Protein AF-A0A940RAW1-F1 (afdb_monomer_lite)

Sequence (279 aa):
MPADARIAGRIFRIDREDGLEIELIRDQKHHTITFEKAPEHSEFLIEGDVIAVVSAQEVVLLAPKLQSLPHRQFNKDILSKWSHYLEALRGFFKSNGFLEVRTPSLVVCPGTEPSLDVFSTELKVGSRKEKLFLPTSPELHLKKTLALGAEKIFEIAPCYRNGEITERHQPEFLMLEWYRAYDNLKSIQHDVISLVENMAQALQVPAPKKVHRYSVAELFKIHCGFNLTPQTTAAELKTLGEKLGVDISHAESIDDYFFLIFMEKIESKLPHDELVFVD

Secondary structure (DSSP, 8-state):
--SS--EEEEEEEEE-TTSEEEEEEETTEEEEEEESSPPTTGGG--TT-EEEE-SSS-EEEEE----PSS-----HHHHHHHHHHHHHHHHHHHHTTPEE----SSBS---S-TT----EEEEEETTEEEEEE--S-SHHHHHHHHHTT--EEEEEEEEE--S--SSS--SEEEEEEEEETT--HHHHHHHHHHHHHHHHHHHT-PPPS-EEEE-HHHHHHHHH-----TT--HHHHHHHHHHHT---TT--SHHHHHHHHHHHHTGGGS-SSSEEEE-

Structure (mmCIF, N/CA/C/O backbone):
data_AF-A0A940RAW1-F1
#
_entry.id   AF-A0A940RAW1-F1
#
loop_
_atom_site.group_PDB
_atom_site.id
_atom_site.type_symbol
_atom_site.label_atom_id
_atom_site.label_alt_id
_atom_site.label_comp_id
_atom_site.label_asym_id
_atom_site.label_entity_id
_atom_site.label_seq_id
_atom_site.pdbx_PDB_ins_code
_atom_site.Cartn_x
_atom_site.Cartn_y
_atom_site.Cartn_z
_atom_site.occupancy
_atom_site.B_iso_or_equiv
_atom_site.auth_seq_id
_atom_site.auth_comp_id
_atom_site.auth_asym_id
_atom_site.auth_atom_id
_atom_site.pdbx_PDB_model_num
ATOM 1 N N . MET A 1 1 ? -36.408 19.556 23.549 1.00 44.06 1 MET A N 1
ATOM 2 C CA . MET A 1 1 ? -36.702 18.293 24.270 1.00 44.06 1 MET A CA 1
ATOM 3 C C . MET A 1 1 ? -35.973 18.363 25.594 1.00 44.06 1 MET A C 1
ATOM 5 O O . MET A 1 1 ? -34.807 18.737 25.551 1.00 44.06 1 MET A O 1
ATOM 9 N N . PRO A 1 2 ? -36.645 18.070 26.720 1.00 43.84 2 PRO A N 1
ATOM 10 C CA . PRO A 1 2 ? -36.767 16.658 27.107 1.00 43.84 2 PRO A CA 1
ATOM 11 C C . PRO A 1 2 ? -38.093 16.211 27.771 1.00 43.84 2 PRO A C 1
ATOM 13 O O . PRO A 1 2 ? -38.779 16.984 28.426 1.00 43.84 2 PRO A O 1
ATOM 16 N N . ALA A 1 3 ? -38.369 14.906 27.635 1.00 40.84 3 ALA A N 1
ATOM 17 C CA . ALA A 1 3 ? -38.909 14.022 28.682 1.00 40.84 3 ALA A CA 1
ATOM 18 C C . ALA A 1 3 ? -38.245 12.618 28.630 1.00 40.84 3 ALA A C 1
ATOM 20 O O . ALA A 1 3 ? -38.271 11.892 29.614 1.00 40.84 3 ALA A O 1
ATOM 21 N N . ASP A 1 4 ? -37.566 12.251 27.538 1.00 54.22 4 ASP A N 1
ATOM 22 C CA . ASP A 1 4 ? -36.846 10.971 27.400 1.00 54.22 4 ASP A CA 1
ATOM 23 C C . ASP A 1 4 ? -35.662 11.048 26.412 1.00 54.22 4 ASP A C 1
ATOM 25 O O . ASP A 1 4 ? -35.366 10.084 25.708 1.00 54.22 4 ASP A O 1
ATOM 29 N N . ALA A 1 5 ? -35.008 12.209 26.301 1.00 54.28 5 ALA A N 1
ATOM 30 C CA . ALA A 1 5 ? -34.035 12.481 25.242 1.00 54.28 5 ALA A CA 1
ATOM 31 C C . ALA A 1 5 ? -32.973 11.366 25.102 1.00 54.28 5 ALA A C 1
ATOM 33 O O . ALA A 1 5 ? -32.203 11.124 26.020 1.00 54.28 5 ALA A O 1
ATOM 34 N N . ARG A 1 6 ? -32.936 10.713 23.930 1.00 69.62 6 ARG A N 1
ATOM 35 C CA . ARG A 1 6 ? -31.933 9.714 23.515 1.00 69.62 6 ARG A CA 1
ATOM 36 C C . ARG A 1 6 ? -31.270 10.162 22.220 1.00 69.62 6 ARG A C 1
ATOM 38 O O . ARG A 1 6 ? -31.596 9.679 21.132 1.00 69.62 6 ARG A O 1
ATOM 45 N N . ILE A 1 7 ? -30.353 11.115 22.313 1.00 83.00 7 ILE A N 1
ATOM 46 C CA . ILE A 1 7 ? -29.623 11.609 21.144 1.00 83.00 7 ILE A CA 1
ATOM 47 C C . ILE A 1 7 ? -28.139 11.726 21.458 1.00 83.00 7 ILE A C 1
ATOM 49 O O . ILE A 1 7 ? -27.747 12.274 22.480 1.00 83.00 7 ILE A O 1
ATOM 53 N N . ALA A 1 8 ? -27.319 11.194 20.555 1.00 88.12 8 ALA A N 1
ATOM 54 C CA . ALA A 1 8 ? -25.885 11.406 20.554 1.00 88.12 8 ALA A CA 1
ATOM 55 C C . ALA A 1 8 ? -25.501 12.228 19.329 1.00 88.12 8 ALA A C 1
ATOM 57 O O . ALA A 1 8 ? -26.054 12.028 18.245 1.00 88.12 8 ALA A O 1
ATOM 58 N N . GLY A 1 9 ? -24.569 13.150 19.504 1.00 88.31 9 GLY A N 1
ATOM 59 C CA . GLY A 1 9 ? -24.128 14.045 18.446 1.00 88.31 9 GLY A CA 1
ATOM 60 C C . GLY A 1 9 ? -22.892 14.815 18.867 1.00 88.31 9 GLY A C 1
ATOM 61 O O . GLY A 1 9 ? -22.451 14.737 20.014 1.00 88.31 9 GLY A O 1
ATOM 62 N N . ARG A 1 10 ? -22.320 15.547 17.917 1.00 88.44 10 ARG A N 1
ATOM 63 C CA . ARG A 1 10 ? -21.210 16.454 18.202 1.00 88.44 10 ARG A CA 1
ATOM 64 C C . ARG A 1 10 ? -21.770 17.808 18.6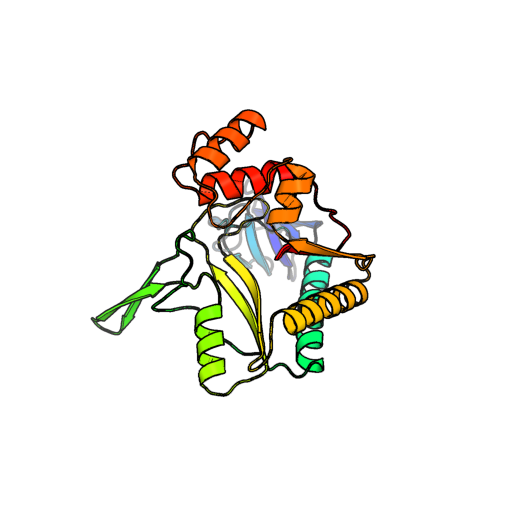14 1.00 88.44 10 ARG A C 1
ATOM 66 O O . ARG A 1 10 ? -22.611 18.331 17.891 1.00 88.44 10 ARG A O 1
ATOM 73 N N . ILE A 1 11 ? -21.295 18.379 19.716 1.00 90.00 11 ILE A N 1
ATOM 74 C CA . ILE A 1 11 ? -21.632 19.748 20.115 1.00 90.00 11 ILE A CA 1
ATOM 75 C C . ILE A 1 11 ? -21.139 20.690 19.019 1.00 90.00 11 ILE A C 1
ATOM 77 O O . ILE A 1 11 ? -19.942 20.773 18.758 1.00 90.00 11 ILE A O 1
ATOM 81 N N . PHE A 1 12 ? -22.063 21.364 18.350 1.00 85.56 12 PHE A N 1
ATOM 82 C CA . PHE A 1 12 ? -21.768 22.434 17.409 1.00 85.56 12 PHE A CA 1
ATOM 83 C C . PHE A 1 12 ? -21.636 23.765 18.134 1.00 85.56 12 PHE A C 1
ATOM 85 O O . PHE A 1 12 ? -20.677 24.488 17.893 1.00 85.56 12 PHE A O 1
ATOM 92 N N . ARG A 1 13 ? -22.568 24.032 19.050 1.00 89.25 13 ARG A N 1
ATOM 93 C CA . ARG A 1 13 ? -22.623 25.248 19.854 1.00 89.25 13 ARG A CA 1
ATOM 94 C C . ARG A 1 13 ? -23.079 24.912 21.266 1.00 89.25 13 ARG A C 1
ATOM 96 O O . ARG A 1 13 ? -23.911 24.020 21.449 1.00 89.25 13 ARG A O 1
ATOM 103 N N . ILE A 1 14 ? -22.537 25.620 22.249 1.00 90.62 14 ILE A N 1
ATOM 104 C CA . ILE A 1 14 ? -22.960 25.529 23.648 1.00 90.62 14 ILE A CA 1
ATOM 105 C C . ILE A 1 14 ? -23.147 26.933 24.220 1.00 90.62 14 ILE A C 1
ATOM 107 O O . ILE A 1 14 ? -22.229 27.746 24.179 1.00 90.62 14 ILE A O 1
ATOM 111 N N . ASP A 1 15 ? -24.334 27.205 24.749 1.00 89.88 15 ASP A N 1
ATOM 112 C CA . ASP A 1 15 ? -24.702 28.483 25.356 1.00 89.88 15 ASP A CA 1
ATOM 113 C C . ASP A 1 15 ? -25.066 28.266 26.829 1.00 89.88 15 ASP A C 1
ATOM 115 O O . ASP A 1 15 ? -25.689 27.263 27.192 1.00 89.88 15 ASP A O 1
ATOM 119 N N . ARG A 1 16 ? -24.604 29.181 27.683 1.00 88.75 16 ARG A N 1
ATOM 120 C CA . ARG A 1 16 ? -24.744 29.122 29.141 1.00 88.75 16 ARG A CA 1
ATOM 121 C C . ARG A 1 16 ? -25.343 30.397 29.752 1.00 88.75 16 ARG A C 1
ATOM 123 O O . ARG A 1 16 ? -25.311 30.527 30.973 1.00 88.75 16 ARG A O 1
ATOM 130 N N . GLU A 1 17 ? -25.833 31.342 28.944 1.00 79.62 17 GLU A N 1
ATOM 131 C CA . GLU A 1 17 ? -26.325 32.635 29.451 1.00 79.62 17 GLU A CA 1
ATOM 132 C C . GLU A 1 17 ? -27.636 32.503 30.256 1.00 79.62 17 GLU A C 1
ATOM 134 O O . GLU A 1 17 ? -27.704 33.016 31.371 1.00 79.62 17 GLU A O 1
ATOM 139 N N . ASP A 1 18 ? -28.621 31.737 29.766 1.00 76.81 18 ASP A N 1
ATOM 140 C CA . ASP A 1 18 ? -29.956 31.572 30.383 1.00 76.81 18 ASP A CA 1
ATOM 141 C C . ASP A 1 18 ? -30.323 30.088 30.617 1.00 76.81 18 ASP A C 1
ATOM 143 O O . ASP A 1 18 ? -31.356 29.582 30.174 1.00 76.81 18 ASP A O 1
ATOM 147 N N . GLY A 1 19 ? -29.446 29.355 31.309 1.00 81.62 19 GLY A N 1
ATOM 148 C CA . GLY A 1 19 ? -29.535 27.897 31.471 1.00 81.62 19 GLY A CA 1
ATOM 149 C C . GLY A 1 19 ? -28.439 27.198 30.675 1.00 81.62 19 GLY A C 1
ATOM 150 O O . GLY A 1 19 ? -27.380 27.777 30.472 1.00 81.62 19 GLY A O 1
ATOM 151 N N . LEU A 1 20 ? -28.646 25.950 30.249 1.00 88.00 20 LEU A N 1
ATOM 152 C CA . LEU A 1 20 ? -27.726 25.298 29.312 1.00 88.00 20 LEU A CA 1
ATOM 153 C C . LEU A 1 20 ? -28.469 24.995 28.016 1.00 88.00 20 LEU A C 1
ATOM 155 O O . LEU A 1 20 ? -29.430 24.229 28.018 1.00 88.00 20 LEU A O 1
ATOM 159 N N . GLU A 1 21 ? -27.995 25.543 26.905 1.00 92.25 21 GLU A N 1
ATOM 160 C CA . GLU A 1 21 ? -28.420 25.147 25.568 1.00 92.25 21 GLU A CA 1
ATOM 161 C C . GLU A 1 21 ? -27.254 24.476 24.844 1.00 92.25 21 GLU A C 1
ATOM 163 O O . GLU A 1 21 ? -26.144 25.001 24.772 1.00 92.25 21 GLU A O 1
ATOM 168 N N . ILE A 1 22 ? -27.507 23.293 24.297 1.00 91.69 22 ILE A N 1
ATOM 169 C CA . ILE A 1 22 ? -26.558 22.563 23.468 1.00 91.69 22 ILE A CA 1
ATOM 170 C C . ILE A 1 22 ? -27.184 22.349 22.100 1.00 91.69 22 ILE A C 1
ATOM 172 O O . ILE A 1 22 ? -28.240 21.730 21.967 1.00 91.69 22 ILE A O 1
ATOM 176 N N . GLU A 1 23 ? -26.481 22.785 21.066 1.00 92.06 23 GLU A N 1
ATOM 177 C CA . GLU A 1 23 ? -26.794 22.453 19.687 1.00 92.06 23 GLU A CA 1
ATOM 178 C C . GLU A 1 23 ? -25.918 21.284 19.237 1.00 92.06 23 GLU A C 1
ATOM 180 O O . GLU A 1 23 ? -24.693 21.391 19.188 1.00 92.06 23 GLU A O 1
ATOM 185 N N . LEU A 1 24 ? -26.536 20.149 18.915 1.00 90.75 24 LEU A N 1
ATOM 186 C CA . LEU A 1 24 ? -25.847 18.966 18.407 1.00 90.75 24 LEU A CA 1
ATOM 187 C C . LEU A 1 24 ? -25.964 18.872 16.889 1.00 90.75 24 LEU A C 1
ATOM 189 O O . LEU A 1 24 ? -27.052 19.031 16.342 1.00 90.75 24 LEU A O 1
ATOM 193 N N . ILE A 1 25 ? -24.882 18.477 16.221 1.00 85.12 25 ILE A N 1
ATOM 194 C CA . ILE A 1 25 ? -24.936 17.968 14.849 1.00 85.12 25 ILE A CA 1
ATOM 195 C C . ILE A 1 25 ? -24.971 16.440 14.874 1.00 85.12 25 ILE A C 1
ATOM 197 O O . ILE A 1 25 ? -24.072 15.783 15.416 1.00 85.12 25 ILE A O 1
ATOM 201 N N . ARG A 1 26 ? -25.990 15.874 14.223 1.00 82.88 26 ARG A N 1
ATOM 202 C CA . ARG A 1 26 ? -26.128 14.443 13.924 1.00 82.88 26 ARG A CA 1
ATOM 203 C C . ARG A 1 26 ? -26.747 14.291 12.538 1.00 82.88 26 ARG A C 1
ATOM 205 O O . ARG A 1 26 ? -27.714 14.972 12.227 1.00 82.88 26 ARG A O 1
ATOM 212 N N . ASP A 1 27 ? -26.191 13.416 11.698 1.00 79.88 27 ASP A N 1
ATOM 213 C CA . ASP A 1 27 ? -26.713 13.158 10.344 1.00 79.88 27 ASP A CA 1
ATOM 214 C C . ASP A 1 27 ? -26.920 14.446 9.512 1.00 79.88 27 ASP A C 1
ATOM 216 O O . ASP A 1 27 ? -27.918 14.593 8.810 1.00 79.88 27 ASP A O 1
ATOM 220 N N . GLN A 1 28 ? -25.982 15.401 9.627 1.00 76.69 28 GLN A N 1
ATOM 221 C CA . GLN A 1 28 ? -26.024 16.739 9.001 1.00 76.69 28 GLN A CA 1
ATOM 222 C C . GLN A 1 28 ? -27.202 17.633 9.435 1.00 76.69 28 GLN A C 1
ATOM 224 O O . GLN A 1 28 ? -27.463 18.661 8.815 1.00 76.69 28 GLN A O 1
ATOM 229 N N . LYS A 1 29 ? -27.913 17.269 10.505 1.00 81.75 29 LYS A N 1
ATOM 230 C CA . LYS A 1 29 ? -29.004 18.054 11.082 1.00 81.75 29 LYS A CA 1
ATOM 231 C C . LYS A 1 29 ? -28.596 18.631 12.426 1.00 81.75 29 LYS A C 1
ATOM 233 O O . LYS A 1 29 ? -27.885 17.988 13.198 1.00 81.75 29 LYS A O 1
ATOM 238 N N . HIS A 1 30 ? -29.080 19.840 12.680 1.00 87.56 30 HIS A N 1
ATOM 239 C CA . HIS A 1 30 ? -28.905 20.541 13.941 1.00 87.56 30 HIS A CA 1
ATOM 240 C C . HIS A 1 30 ? -30.051 20.187 14.889 1.00 87.56 30 HIS A C 1
ATOM 242 O O . HIS A 1 30 ? -31.220 20.159 14.497 1.00 87.56 30 HIS A O 1
ATOM 248 N N . HIS A 1 31 ? -29.702 19.887 16.133 1.00 89.88 31 HIS A N 1
ATOM 249 C CA . HIS A 1 31 ? -30.626 19.512 17.190 1.00 89.88 31 HIS A CA 1
ATOM 250 C C . HIS A 1 31 ? -30.347 20.372 18.419 1.00 89.88 31 HIS A C 1
ATOM 252 O O . HIS A 1 31 ? -29.370 20.137 19.126 1.00 89.88 31 HIS A O 1
ATOM 258 N N . THR A 1 32 ? -31.213 21.347 18.679 1.00 90.94 32 THR A N 1
ATOM 259 C CA . THR A 1 32 ? -31.114 22.208 19.861 1.00 90.94 32 THR A CA 1
ATOM 260 C C . THR A 1 32 ? -31.764 21.543 21.068 1.00 90.94 32 THR A C 1
ATOM 262 O O . THR A 1 32 ? -32.908 21.072 21.012 1.00 90.94 32 THR A O 1
ATOM 265 N N . ILE A 1 33 ? -31.023 21.493 22.168 1.00 88.75 33 ILE A N 1
ATOM 266 C CA . ILE A 1 33 ? -31.431 20.891 23.430 1.00 88.75 33 ILE A CA 1
ATOM 267 C C . ILE A 1 33 ? -31.236 21.935 24.515 1.00 88.75 33 ILE A C 1
ATOM 269 O O . ILE A 1 33 ? -30.112 22.324 24.812 1.00 88.75 33 ILE A O 1
ATOM 273 N N . THR A 1 34 ? -32.342 22.362 25.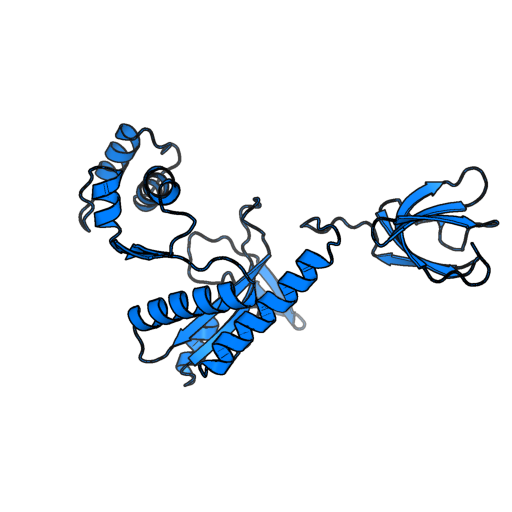109 1.00 89.12 34 THR A N 1
ATOM 274 C CA . THR A 1 34 ? -32.352 23.327 26.205 1.00 89.12 34 THR A CA 1
ATOM 275 C C . THR A 1 34 ? -32.623 22.587 27.506 1.00 89.12 34 THR A C 1
ATOM 277 O O . THR A 1 34 ? -33.581 21.816 27.604 1.00 89.12 34 THR A O 1
ATOM 280 N N . PHE A 1 35 ? -31.775 22.824 28.496 1.00 86.44 35 PHE A N 1
ATOM 281 C CA . PHE A 1 35 ? -31.876 22.281 29.838 1.00 86.44 35 PHE A CA 1
ATOM 282 C C . PHE A 1 35 ? -32.314 23.395 30.791 1.00 86.44 35 PHE A C 1
ATOM 284 O O . PHE A 1 35 ? -31.621 24.402 30.929 1.00 86.44 35 PHE A O 1
ATOM 291 N N . GLU A 1 36 ? -33.442 23.195 31.483 1.00 82.00 36 GLU A N 1
ATOM 292 C CA . GLU A 1 36 ? -33.943 24.136 32.504 1.00 82.00 36 GLU A CA 1
ATOM 293 C C . GLU A 1 36 ? -32.943 24.323 33.654 1.00 82.00 36 GLU A C 1
ATOM 295 O O . GLU A 1 36 ? -32.814 25.404 34.222 1.00 82.00 36 GLU A O 1
ATOM 300 N N . LYS A 1 37 ? -32.207 23.256 33.983 1.00 84.06 37 LYS A N 1
ATOM 301 C CA . LYS A 1 37 ? -31.060 23.271 34.888 1.00 84.06 37 LYS A CA 1
ATOM 302 C C . LYS A 1 37 ? -29.919 22.512 34.228 1.00 84.06 37 LYS A C 1
ATOM 304 O O . LYS A 1 37 ? -30.134 21.407 33.736 1.00 84.06 37 LYS A O 1
ATOM 309 N N . ALA A 1 38 ? -28.719 23.086 34.257 1.00 85.69 38 ALA A N 1
ATOM 310 C CA . ALA A 1 38 ? -27.528 22.441 33.721 1.00 85.69 38 ALA A CA 1
ATOM 311 C C . ALA A 1 38 ? -27.334 21.035 34.345 1.00 85.69 38 ALA A C 1
ATOM 313 O O . ALA A 1 38 ? -27.318 20.924 35.577 1.00 85.69 38 ALA A O 1
ATOM 314 N N . PRO A 1 39 ? -27.210 19.975 33.523 1.00 85.81 39 PRO A N 1
ATOM 315 C CA . PRO A 1 39 ? -26.834 18.631 33.954 1.00 85.81 39 PRO A CA 1
ATOM 316 C C . PRO A 1 39 ? -25.517 18.633 34.728 1.00 85.81 39 PRO A C 1
ATOM 318 O O . PRO A 1 39 ? -24.643 19.470 34.481 1.00 85.81 39 PRO A O 1
ATOM 321 N N . GLU A 1 40 ? -25.355 17.680 35.640 1.00 84.44 40 GLU A N 1
ATOM 322 C CA . GLU A 1 40 ? -24.112 17.529 36.398 1.00 84.44 40 GLU A CA 1
ATOM 323 C C . GLU A 1 40 ? -22.924 17.290 35.447 1.00 84.44 40 GLU A C 1
ATOM 325 O O . GLU A 1 40 ? -23.059 16.590 34.442 1.00 84.44 40 GLU A O 1
ATOM 330 N N . HIS A 1 41 ? -21.774 17.906 35.734 1.00 82.62 41 HIS A N 1
ATOM 331 C CA . HIS A 1 41 ? -20.536 17.817 34.944 1.00 82.62 41 HIS A CA 1
ATOM 332 C C . HIS A 1 41 ? -20.584 18.435 33.533 1.00 82.62 41 HIS A C 1
ATOM 334 O O . HIS A 1 41 ? -19.599 18.371 32.789 1.00 82.62 41 HIS A O 1
ATOM 340 N N . SER A 1 42 ? -21.689 19.085 33.154 1.00 84.94 42 SER A N 1
ATOM 341 C CA . SER A 1 42 ? -21.815 19.779 31.863 1.00 84.94 42 SER A CA 1
ATOM 342 C C . SER A 1 42 ? -20.923 21.027 31.736 1.00 84.94 42 SER A C 1
ATOM 344 O O . SER A 1 42 ? -20.711 21.540 30.631 1.00 84.94 42 SER A O 1
ATOM 346 N N . GLU A 1 43 ? -20.340 21.503 32.838 1.00 86.25 43 GLU A N 1
ATOM 347 C CA . GLU A 1 43 ? -19.355 22.587 32.876 1.00 86.25 43 GLU A CA 1
ATOM 348 C C . GLU A 1 43 ? -18.060 22.259 32.117 1.00 86.25 43 GLU A C 1
ATOM 350 O O . GLU A 1 43 ? -17.389 23.174 31.644 1.00 86.25 43 GLU A O 1
ATOM 355 N N . PHE A 1 44 ? -17.735 20.974 31.945 1.00 85.81 44 PHE A N 1
ATOM 356 C CA . PHE A 1 44 ? -16.525 20.531 31.246 1.00 85.81 44 PHE A CA 1
ATOM 357 C C . PHE A 1 44 ? -16.722 20.321 29.741 1.00 85.81 44 PHE A C 1
ATOM 359 O O . PHE A 1 44 ? -15.745 20.112 29.025 1.00 85.81 44 PHE A O 1
ATOM 366 N N . LEU A 1 45 ? -17.968 20.369 29.259 1.00 89.38 45 LEU A N 1
ATOM 367 C CA . LEU A 1 45 ? -18.285 20.140 27.853 1.00 89.38 45 LEU A CA 1
ATOM 368 C C . LEU A 1 45 ? -17.916 21.351 26.997 1.00 89.38 45 LEU A C 1
ATOM 370 O O . LEU A 1 45 ? -18.253 22.495 27.330 1.00 89.38 45 LEU A O 1
ATOM 374 N N . ILE A 1 46 ? -17.288 21.090 25.855 1.00 84.56 46 ILE A N 1
ATOM 375 C CA . ILE A 1 46 ? -16.871 22.110 24.892 1.00 84.56 46 ILE A CA 1
ATOM 376 C C . ILE A 1 46 ? -17.423 21.837 23.493 1.00 84.56 46 ILE A C 1
ATOM 378 O O . ILE A 1 46 ? -17.745 20.708 23.117 1.00 84.56 46 ILE A O 1
ATOM 382 N N . GLU A 1 47 ? -17.496 22.890 22.679 1.00 85.62 47 GLU A N 1
ATOM 383 C CA . GLU A 1 47 ? -17.845 22.758 21.265 1.00 85.62 47 GLU A CA 1
ATOM 384 C C . GLU A 1 47 ? -16.895 21.791 20.564 1.00 85.62 47 GLU A C 1
ATOM 386 O O . GLU A 1 47 ? -15.676 21.981 20.548 1.00 85.62 47 GLU A O 1
ATOM 391 N N . GLY A 1 48 ? -17.461 20.772 19.932 1.00 79.06 48 GLY A N 1
ATOM 392 C CA . GLY A 1 48 ? -16.749 19.708 19.249 1.00 79.06 48 GLY A CA 1
ATOM 393 C C . GLY A 1 48 ? -16.679 18.394 20.023 1.00 79.06 48 GLY A C 1
ATOM 394 O O . GLY A 1 48 ? -16.312 17.397 19.400 1.00 79.06 48 GLY A O 1
ATOM 395 N N . ASP A 1 49 ? -17.051 18.350 21.304 1.00 88.38 49 ASP A N 1
ATOM 396 C CA . ASP A 1 49 ? -17.215 17.089 22.032 1.00 88.38 49 ASP A CA 1
ATOM 397 C C . ASP A 1 49 ? -18.329 16.250 21.400 1.00 88.38 49 ASP A C 1
ATOM 399 O O . ASP A 1 49 ? -19.328 16.777 20.908 1.00 88.38 49 ASP A O 1
ATOM 403 N N . VAL A 1 50 ? -18.172 14.930 21.402 1.00 88.38 50 VAL A N 1
ATOM 404 C CA . VAL A 1 50 ? -19.264 14.004 21.104 1.00 88.38 50 VAL A CA 1
ATOM 405 C C . VAL A 1 50 ? -19.893 13.609 22.425 1.00 88.38 50 VAL A C 1
ATOM 407 O O . VAL A 1 50 ? -19.225 13.041 23.288 1.00 88.38 50 VAL A O 1
ATOM 410 N N . ILE A 1 51 ? -21.182 13.889 22.572 1.00 91.56 51 ILE A N 1
ATOM 411 C CA . ILE A 1 51 ? -21.930 13.617 23.797 1.00 91.56 51 ILE A CA 1
ATOM 412 C C . ILE A 1 51 ? -23.182 12.802 23.495 1.00 91.56 51 ILE A C 1
ATOM 414 O O . ILE A 1 51 ? -23.698 12.830 22.376 1.00 91.56 51 ILE A O 1
ATOM 418 N N . ALA A 1 52 ? -23.679 12.092 24.501 1.00 91.25 52 ALA A N 1
ATOM 419 C CA . ALA A 1 52 ? -25.033 11.566 24.540 1.00 91.25 52 ALA A CA 1
ATOM 420 C C . ALA A 1 52 ? -25.834 12.356 25.570 1.00 91.25 52 ALA A C 1
ATOM 422 O O . ALA A 1 52 ? -25.460 12.407 26.738 1.00 91.25 52 ALA A O 1
ATOM 423 N N . VAL A 1 53 ? -26.957 12.928 25.149 1.00 89.06 53 VAL A N 1
ATOM 424 C CA . VAL A 1 53 ? -27.997 13.365 26.080 1.00 89.06 53 VAL A CA 1
ATOM 425 C C . VAL A 1 53 ? -28.844 12.135 26.369 1.00 89.06 53 VAL A C 1
ATOM 427 O O . VAL A 1 53 ? -29.477 11.600 25.455 1.00 89.06 53 VAL A O 1
ATOM 430 N N . VAL A 1 54 ? -28.749 11.646 27.607 1.00 83.88 54 VAL A N 1
ATOM 431 C CA . VAL A 1 54 ? -29.390 10.406 28.081 1.00 83.88 54 VAL A CA 1
ATOM 432 C C . VAL A 1 54 ? -30.747 10.710 28.712 1.00 83.88 54 VAL A C 1
ATOM 434 O O . VAL A 1 54 ? -31.668 9.894 28.652 1.00 83.88 54 VAL A O 1
ATOM 437 N N . SER A 1 55 ? -30.877 11.893 29.314 1.00 81.88 55 SER A N 1
ATOM 438 C CA . SER A 1 55 ? -32.122 12.389 29.889 1.00 81.88 55 SER A CA 1
ATOM 439 C C . SER A 1 55 ? -32.117 13.919 29.976 1.00 81.88 55 SER A C 1
ATOM 441 O O . SER A 1 55 ? -31.168 14.587 29.572 1.00 81.88 55 SER A O 1
ATOM 443 N N . ALA A 1 56 ? -33.188 14.482 30.537 1.00 76.69 56 ALA A N 1
ATOM 444 C CA . ALA A 1 56 ? -33.293 15.905 30.847 1.00 76.69 56 ALA A CA 1
ATOM 445 C C . ALA A 1 56 ? -32.260 16.402 31.877 1.00 76.69 56 ALA A C 1
ATOM 447 O O . ALA A 1 56 ? -32.097 17.607 32.027 1.00 76.69 56 ALA A O 1
ATOM 448 N N . GLN A 1 57 ? -31.615 15.501 32.622 1.00 81.12 57 GLN A N 1
ATOM 449 C CA . GLN A 1 57 ? -30.691 15.841 33.708 1.00 81.12 57 GLN A CA 1
ATOM 450 C C . GLN A 1 57 ? -29.304 15.219 33.530 1.00 81.12 57 GLN A C 1
ATOM 452 O O . GLN A 1 57 ? -28.429 15.453 34.359 1.00 81.12 57 GLN A O 1
ATOM 457 N N . GLU A 1 58 ? -29.098 14.432 32.473 1.00 85.31 58 GLU A N 1
ATOM 458 C CA . GLU A 1 58 ? -27.891 13.632 32.299 1.00 85.31 58 GLU A CA 1
ATOM 459 C C . GLU A 1 58 ? -27.341 13.759 30.880 1.00 85.31 58 GLU A C 1
ATOM 461 O O . GLU A 1 58 ? -28.010 13.452 29.883 1.00 85.31 58 GLU A O 1
ATOM 466 N N . VAL A 1 59 ? -26.079 14.178 30.815 1.00 88.62 59 VAL A N 1
ATOM 467 C CA . VAL A 1 59 ? -25.285 14.248 29.594 1.00 88.62 59 VAL A CA 1
ATOM 468 C C . VAL A 1 59 ? -23.989 13.490 29.829 1.00 88.62 59 VAL A C 1
ATOM 470 O O . VAL A 1 59 ? -23.289 13.723 30.808 1.00 88.62 59 VAL A O 1
ATOM 473 N N . VAL A 1 60 ? -23.664 12.589 28.910 1.00 89.19 60 VAL A N 1
ATOM 474 C CA . VAL A 1 60 ? -22.462 11.759 28.963 1.00 89.19 60 VAL A CA 1
ATOM 475 C C . VAL A 1 60 ? -21.506 12.210 27.871 1.00 89.19 60 VAL A C 1
ATOM 477 O O . VAL A 1 60 ? -21.857 12.200 26.689 1.00 89.19 60 VAL A O 1
ATOM 480 N N . LEU A 1 61 ? -20.279 12.565 28.251 1.00 89.19 61 LEU A N 1
ATOM 481 C CA . LEU A 1 61 ? -19.185 12.751 27.303 1.00 89.19 61 LEU A CA 1
ATOM 482 C C . LEU A 1 61 ? -18.796 11.390 26.707 1.00 89.19 61 LEU A C 1
ATOM 484 O O . LEU A 1 61 ? -18.281 10.528 27.413 1.00 89.19 61 LEU A O 1
ATOM 488 N N . LEU A 1 62 ? -19.047 11.191 25.411 1.00 87.69 62 LEU A N 1
ATOM 489 C CA . LEU A 1 62 ? -18.697 9.954 24.702 1.00 87.69 62 LEU A CA 1
ATOM 490 C C . LEU A 1 62 ? -17.276 10.007 24.145 1.00 87.69 62 LEU A C 1
ATOM 492 O O . LEU A 1 62 ? -16.542 9.025 24.215 1.00 87.69 62 LEU A O 1
ATOM 496 N N . ALA A 1 63 ? -16.898 11.147 23.568 1.00 84.75 63 ALA A N 1
ATOM 497 C CA . ALA A 1 63 ? -15.545 11.393 23.098 1.00 84.75 63 ALA A CA 1
ATOM 498 C C . ALA A 1 63 ? -15.228 12.890 23.205 1.00 84.75 63 ALA A C 1
ATOM 500 O O . ALA A 1 63 ? -15.964 13.695 22.626 1.00 84.75 63 ALA A O 1
ATOM 501 N N . PRO A 1 64 ? -14.147 13.284 23.900 1.00 85.31 64 PRO A N 1
ATOM 502 C CA . PRO A 1 64 ? -13.716 14.675 23.915 1.00 85.31 64 PRO A CA 1
ATOM 503 C C . PRO A 1 64 ? -13.341 15.146 22.507 1.00 85.31 64 PRO A C 1
ATOM 505 O O . PRO A 1 64 ? -12.977 14.340 21.641 1.00 85.31 64 PRO A O 1
ATOM 508 N N . LYS A 1 65 ? -13.365 16.461 22.287 1.00 73.88 65 LYS A N 1
ATOM 509 C CA . LYS A 1 65 ? -12.785 17.139 21.125 1.00 73.88 65 LYS A CA 1
ATOM 510 C C . LYS A 1 65 ? -11.260 17.017 21.154 1.00 73.88 65 LYS A C 1
ATOM 512 O O . LYS A 1 65 ? -10.527 17.990 21.297 1.00 73.88 65 LYS A O 1
ATOM 517 N N . LEU A 1 66 ? -10.769 15.800 20.988 1.00 63.22 66 LEU A N 1
ATOM 518 C CA . LEU A 1 66 ? -9.397 15.533 20.610 1.00 63.22 66 LEU A CA 1
ATOM 519 C C . LEU A 1 66 ? -9.404 15.432 19.090 1.00 63.22 66 LEU A C 1
ATOM 521 O O . LEU A 1 66 ? -10.009 14.528 18.513 1.00 63.22 66 LEU A O 1
ATOM 525 N N . GLN A 1 67 ? -8.806 16.419 18.425 1.00 54.97 67 GLN A N 1
ATOM 526 C CA . GLN A 1 67 ? -8.611 16.355 16.983 1.00 54.97 67 GLN A CA 1
ATOM 527 C C . GLN A 1 67 ? -7.572 15.267 16.695 1.00 54.97 67 GLN A C 1
ATOM 529 O O . GLN A 1 67 ? -6.371 15.506 16.768 1.00 54.97 67 GLN A O 1
ATOM 534 N N . SER A 1 68 ? -8.034 14.054 16.400 1.00 51.88 68 SER A N 1
ATOM 535 C CA . SER A 1 68 ? -7.188 13.012 15.826 1.00 51.88 68 SER A CA 1
ATOM 536 C C . SER A 1 68 ? -7.062 13.251 14.325 1.00 51.88 68 SER A C 1
ATOM 538 O O . SER A 1 68 ? -8.073 13.379 13.627 1.00 51.88 68 SER A O 1
ATOM 540 N N . LEU A 1 69 ? -5.834 13.291 13.818 1.00 49.94 69 LEU A N 1
ATOM 541 C CA . LEU A 1 69 ? -5.596 13.209 12.383 1.00 49.94 69 LEU A CA 1
ATOM 542 C C . LEU A 1 69 ? -5.881 11.778 11.890 1.00 49.94 69 LEU A C 1
ATOM 544 O O . LEU A 1 69 ? -5.572 10.827 12.609 1.00 49.94 69 LEU A O 1
ATOM 548 N N . PRO A 1 70 ? -6.430 11.609 10.674 1.00 55.16 70 PRO A N 1
ATOM 549 C CA . PRO A 1 70 ? -6.964 12.646 9.790 1.00 55.16 70 PRO A CA 1
ATOM 550 C C . PRO A 1 70 ? -8.385 13.093 10.177 1.00 55.16 70 PRO A C 1
ATOM 552 O O . PRO A 1 70 ? -9.213 12.301 10.632 1.00 55.16 70 PRO A O 1
ATOM 555 N N . HIS A 1 71 ? -8.710 14.359 9.905 1.00 56.19 71 HIS A N 1
ATOM 556 C CA . HIS A 1 71 ? -10.062 14.887 10.083 1.00 56.19 71 HIS A CA 1
ATOM 557 C C . HIS A 1 71 ? -11.017 14.273 9.045 1.00 56.19 71 HIS A C 1
ATOM 559 O O . HIS A 1 71 ? -10.973 14.620 7.866 1.00 56.19 71 HIS A O 1
ATOM 565 N N . ARG A 1 72 ? -11.932 13.396 9.472 1.00 60.75 72 ARG A N 1
ATOM 566 C CA . ARG A 1 72 ? -12.963 12.806 8.600 1.00 60.75 72 ARG A CA 1
ATOM 567 C C . ARG A 1 72 ? -14.353 13.276 9.016 1.00 60.75 72 ARG A C 1
ATOM 569 O O . ARG A 1 72 ? -14.719 13.198 10.185 1.00 60.75 72 ARG A O 1
ATOM 576 N N . GLN A 1 73 ? -15.139 13.751 8.054 1.00 62.22 73 GLN A N 1
ATOM 577 C CA . GLN A 1 73 ? -16.571 13.976 8.248 1.00 62.22 73 GLN A CA 1
ATOM 578 C C . GLN A 1 73 ? -17.332 12.685 7.938 1.00 62.22 73 GLN A C 1
ATOM 580 O O . GLN A 1 73 ? -16.949 11.932 7.040 1.00 62.22 73 GLN A O 1
ATOM 585 N N . PHE A 1 74 ? -18.407 12.417 8.682 1.00 73.44 74 PHE A N 1
ATOM 586 C CA . PHE A 1 74 ? -19.249 11.263 8.397 1.00 73.44 74 PHE A CA 1
ATOM 587 C C . PHE A 1 74 ? -19.869 11.400 7.004 1.00 73.44 74 PHE A C 1
ATOM 589 O O . PHE A 1 74 ? -20.573 12.367 6.711 1.00 73.44 74 PHE A O 1
ATOM 596 N N . ASN A 1 75 ? -19.624 10.400 6.164 1.00 79.81 75 ASN A N 1
ATOM 597 C CA . ASN A 1 75 ? -20.245 10.259 4.861 1.00 79.81 75 ASN A CA 1
ATOM 598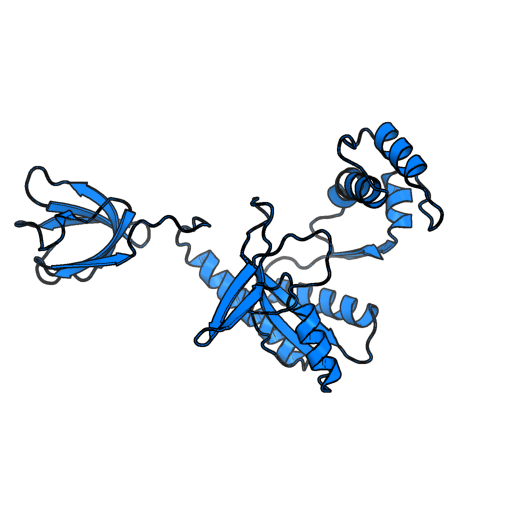 C C . ASN A 1 75 ? -20.640 8.791 4.681 1.00 79.81 75 ASN A C 1
ATOM 600 O O . ASN A 1 75 ? -19.791 7.923 4.463 1.00 79.81 75 ASN A O 1
ATOM 604 N N . LYS A 1 76 ? -21.941 8.515 4.811 1.00 84.44 76 LYS A N 1
ATOM 605 C CA . LYS A 1 76 ? -22.491 7.158 4.741 1.00 84.44 76 LYS A CA 1
ATOM 606 C C . LYS A 1 76 ? -22.179 6.475 3.410 1.00 84.44 76 LYS A C 1
ATOM 608 O O . LYS A 1 76 ? -21.878 5.282 3.408 1.00 84.44 76 LYS A O 1
ATOM 613 N N . ASP A 1 77 ? -22.223 7.212 2.306 1.00 87.88 77 ASP A N 1
ATOM 614 C CA . ASP A 1 77 ? -21.996 6.653 0.974 1.00 87.88 77 ASP A CA 1
ATOM 615 C C . ASP A 1 77 ? -20.537 6.233 0.800 1.00 87.88 77 ASP A C 1
ATOM 617 O O . ASP A 1 77 ? -20.269 5.138 0.310 1.00 87.88 77 ASP A O 1
ATOM 621 N N . ILE A 1 78 ? -19.591 7.054 1.270 1.00 86.38 78 ILE A N 1
ATOM 622 C CA . ILE A 1 78 ? -18.161 6.709 1.267 1.00 86.38 78 ILE A CA 1
ATOM 623 C C . ILE A 1 78 ? -17.905 5.475 2.137 1.00 86.38 78 ILE A C 1
ATOM 625 O O . ILE A 1 78 ? -17.222 4.555 1.695 1.00 86.38 78 ILE A O 1
ATOM 629 N N . LEU A 1 79 ? -18.477 5.417 3.344 1.00 86.31 79 LEU A N 1
ATOM 630 C CA . LEU A 1 79 ? -18.303 4.268 4.241 1.00 86.31 79 LEU A CA 1
ATOM 631 C C . LEU A 1 79 ? -18.911 2.983 3.666 1.00 86.31 79 LEU A C 1
ATOM 633 O O . LEU A 1 79 ? -18.304 1.919 3.767 1.00 86.31 79 LEU A O 1
ATOM 637 N N . SER A 1 80 ? -20.076 3.081 3.024 1.00 89.94 80 SER A N 1
ATOM 638 C CA . SER A 1 80 ? -20.733 1.933 2.384 1.00 89.94 80 SER A CA 1
ATOM 639 C C . SER A 1 80 ? -19.922 1.435 1.185 1.00 89.94 80 SER A C 1
ATOM 641 O O . SER A 1 80 ? -19.679 0.236 1.067 1.00 89.94 80 SER A O 1
ATOM 643 N N . LYS A 1 81 ? -19.426 2.352 0.339 1.00 91.44 81 LYS A N 1
ATOM 644 C CA . LYS A 1 81 ? -18.515 2.023 -0.771 1.00 91.44 81 LYS A CA 1
ATOM 645 C C . LYS A 1 81 ? -17.221 1.386 -0.274 1.00 91.44 81 LYS A C 1
ATOM 647 O O . LYS A 1 81 ? -16.748 0.440 -0.887 1.00 91.44 81 LYS A O 1
ATOM 652 N N . TRP A 1 82 ? -16.670 1.871 0.836 1.00 93.00 82 TRP A N 1
ATOM 653 C CA . TRP A 1 82 ? -15.467 1.310 1.446 1.00 93.00 82 TRP A CA 1
ATOM 654 C C . TRP A 1 82 ? -15.680 -0.106 1.996 1.00 93.00 82 TRP A C 1
ATOM 656 O O . TRP A 1 82 ? -14.850 -0.980 1.756 1.00 93.00 82 TRP A O 1
ATOM 666 N N . SER A 1 83 ? -16.800 -0.360 2.686 1.00 95.00 83 SER A N 1
ATOM 667 C CA . SER A 1 83 ? -17.153 -1.716 3.139 1.00 95.00 83 SER A CA 1
ATOM 668 C C . SER A 1 83 ? -17.246 -2.670 1.951 1.00 95.00 83 SER A C 1
ATOM 670 O O . SER A 1 83 ? -16.566 -3.694 1.922 1.00 95.00 83 SER A O 1
ATOM 672 N N . HIS A 1 84 ? -18.002 -2.272 0.922 1.00 96.56 84 HIS A N 1
ATOM 673 C CA . HIS A 1 84 ? -18.178 -3.057 -0.299 1.00 96.56 84 HIS A CA 1
ATOM 674 C C . HIS A 1 84 ? -16.856 -3.286 -1.047 1.00 96.56 84 HIS A C 1
ATOM 676 O O . HIS A 1 84 ? -16.593 -4.388 -1.517 1.00 96.56 84 HIS A O 1
ATOM 682 N N . TYR A 1 85 ? -15.979 -2.278 -1.095 1.00 96.88 85 TYR A N 1
ATOM 683 C CA . TYR A 1 85 ? -14.629 -2.386 -1.655 1.00 96.88 85 TYR A CA 1
ATOM 684 C C . TYR A 1 85 ? -13.809 -3.483 -0.959 1.00 96.88 85 TYR A C 1
ATOM 686 O O . TYR A 1 85 ? -13.237 -4.348 -1.619 1.00 96.88 85 TYR A O 1
ATOM 694 N N . LEU A 1 86 ? -13.781 -3.489 0.377 1.00 98.00 86 LEU A N 1
ATOM 695 C CA . LEU A 1 86 ? -13.046 -4.497 1.146 1.00 98.00 86 LEU A CA 1
ATOM 696 C C . LEU A 1 86 ? -13.654 -5.900 1.017 1.00 98.00 86 LEU A C 1
ATOM 698 O O . LEU A 1 86 ? -12.919 -6.889 0.992 1.00 98.00 86 LEU A O 1
ATOM 702 N N . GLU A 1 87 ? -14.980 -6.002 0.955 1.00 98.12 87 GLU A N 1
ATOM 703 C CA . GLU A 1 87 ? -15.684 -7.267 0.725 1.00 98.12 87 GLU A CA 1
ATOM 704 C C . GLU A 1 87 ? -15.361 -7.843 -0.659 1.00 98.12 87 GLU A C 1
ATOM 706 O O . GLU A 1 87 ? -15.002 -9.018 -0.758 1.00 98.12 87 GLU A O 1
ATOM 711 N N . ALA A 1 88 ? -15.402 -7.012 -1.705 1.00 98.31 88 ALA A N 1
ATOM 712 C CA . ALA A 1 88 ? -15.069 -7.403 -3.072 1.00 98.31 88 ALA A CA 1
ATOM 713 C C . ALA A 1 88 ? -13.602 -7.839 -3.209 1.00 98.31 88 ALA A C 1
ATOM 715 O O . ALA A 1 88 ? -13.346 -8.918 -3.744 1.00 98.31 88 ALA A O 1
ATOM 716 N N . LEU A 1 89 ? -12.651 -7.083 -2.637 1.00 98.31 89 LEU A N 1
ATOM 717 C CA . LEU A 1 89 ? -11.233 -7.467 -2.594 1.00 98.31 89 LEU A CA 1
ATOM 718 C C . LEU A 1 89 ? -11.050 -8.863 -1.984 1.00 98.31 89 LEU A C 1
ATOM 720 O O . LEU A 1 89 ? -10.447 -9.748 -2.592 1.00 98.31 89 LEU A O 1
ATOM 724 N N . ARG A 1 90 ? -11.597 -9.090 -0.782 1.00 98.62 90 ARG A N 1
ATOM 725 C CA . ARG A 1 90 ? -11.499 -10.397 -0.111 1.00 98.62 90 ARG A CA 1
ATOM 726 C C . ARG A 1 90 ? -12.172 -11.499 -0.921 1.00 98.62 90 ARG A C 1
ATOM 728 O O . ARG A 1 90 ? -11.646 -12.609 -0.982 1.00 98.62 90 ARG A O 1
ATOM 735 N N . GLY A 1 91 ? -13.321 -11.205 -1.529 1.00 98.56 91 GLY A N 1
ATOM 736 C CA . GLY A 1 91 ? -14.046 -12.125 -2.403 1.00 98.56 91 GLY A CA 1
ATOM 737 C C . GLY A 1 91 ? -13.206 -12.563 -3.603 1.00 98.56 91 GLY A C 1
ATOM 738 O O . GLY A 1 91 ? -13.104 -13.763 -3.868 1.00 98.56 91 GLY A O 1
ATOM 739 N N . PHE A 1 92 ? -12.535 -11.619 -4.269 1.00 98.69 92 PHE A N 1
ATOM 740 C CA . PHE A 1 92 ? -11.625 -11.899 -5.377 1.00 98.69 92 PHE A CA 1
ATOM 741 C C . PHE A 1 92 ? -10.530 -12.887 -4.961 1.00 98.69 92 PHE A C 1
ATOM 743 O O . PHE A 1 92 ? -10.425 -13.964 -5.549 1.00 98.69 92 PHE A O 1
ATOM 750 N N . PHE A 1 93 ? -9.765 -12.589 -3.910 1.00 98.69 93 PHE A N 1
ATOM 751 C CA . PHE A 1 93 ? -8.663 -13.460 -3.492 1.00 98.69 93 PHE A CA 1
ATOM 752 C C . PHE A 1 93 ? -9.145 -14.837 -3.019 1.00 98.69 93 PHE A C 1
ATOM 754 O O . PHE A 1 93 ? -8.579 -15.855 -3.425 1.00 98.69 93 PHE A O 1
ATOM 761 N N . LYS A 1 94 ? -10.234 -14.898 -2.239 1.00 98.31 94 LYS A N 1
ATOM 762 C CA . LYS A 1 94 ? -10.815 -16.170 -1.772 1.00 98.31 94 LYS A CA 1
ATOM 763 C C . LYS A 1 94 ? -11.301 -17.039 -2.929 1.00 98.31 94 LYS A C 1
ATOM 765 O O . LYS A 1 94 ? -11.003 -18.229 -2.956 1.00 98.31 94 LYS A O 1
ATOM 770 N N . SER A 1 95 ? -11.997 -16.455 -3.906 1.00 98.19 95 SER A N 1
ATOM 771 C CA . SER A 1 95 ? -12.459 -17.191 -5.095 1.00 98.19 95 SER A CA 1
ATOM 772 C C . SER A 1 95 ? -11.304 -17.699 -5.964 1.00 98.19 95 SER A C 1
ATOM 774 O O . SER A 1 95 ? -11.417 -18.753 -6.582 1.00 98.19 95 SER A O 1
ATOM 776 N N . ASN A 1 96 ? -10.161 -17.009 -5.937 1.00 97.88 96 ASN A N 1
ATOM 777 C CA . ASN A 1 96 ? -8.929 -17.427 -6.599 1.00 97.88 96 ASN A CA 1
ATOM 778 C C . ASN A 1 96 ? -8.071 -18.382 -5.746 1.00 97.88 96 ASN A C 1
ATOM 780 O O . ASN A 1 96 ? -6.945 -18.695 -6.132 1.00 97.88 96 ASN A O 1
ATOM 784 N N . GLY A 1 97 ? -8.562 -18.867 -4.601 1.00 97.88 97 GLY A N 1
ATOM 785 C CA . GLY A 1 97 ? -7.867 -19.856 -3.771 1.00 97.88 97 GLY A CA 1
ATOM 786 C C . GLY A 1 97 ? -6.702 -19.300 -2.949 1.00 97.88 97 GLY A C 1
ATOM 787 O O . GLY A 1 97 ? -5.818 -20.061 -2.568 1.00 97.88 97 GLY A O 1
ATOM 788 N N . PHE A 1 98 ? -6.667 -17.990 -2.697 1.00 98.56 98 PHE A N 1
ATOM 789 C CA . PHE A 1 98 ? -5.730 -17.412 -1.737 1.00 98.56 98 PHE A CA 1
ATOM 790 C C . PHE A 1 98 ? -6.265 -17.519 -0.307 1.00 98.56 98 PHE A C 1
ATOM 792 O O . PHE A 1 98 ? -7.463 -17.360 -0.054 1.00 98.56 98 PHE A O 1
ATOM 799 N N . LEU A 1 99 ? -5.354 -17.723 0.640 1.00 98.44 99 LEU A N 1
ATOM 800 C CA . LEU A 1 99 ? -5.632 -17.684 2.068 1.00 98.44 99 LEU A CA 1
ATOM 801 C C . LEU A 1 99 ? -5.391 -16.274 2.611 1.00 98.44 99 LEU A C 1
ATOM 803 O O . LEU A 1 99 ? -4.322 -15.697 2.419 1.00 98.44 99 LEU A O 1
ATOM 807 N N . GLU A 1 100 ? -6.387 -15.730 3.305 1.00 98.50 100 GLU A N 1
ATOM 808 C CA . GLU A 1 100 ? -6.225 -14.484 4.054 1.00 98.50 100 GLU A CA 1
ATOM 809 C C . GLU A 1 100 ? -5.398 -14.783 5.306 1.00 98.50 100 GLU A C 1
ATOM 811 O O . GLU A 1 100 ? -5.775 -15.639 6.112 1.00 98.50 100 GLU A O 1
ATOM 816 N N . VAL A 1 101 ? -4.266 -14.104 5.460 1.00 97.56 101 VAL A N 1
ATOM 817 C CA . VAL A 1 101 ? -3.393 -14.236 6.631 1.00 97.56 101 VAL A CA 1
ATOM 818 C C . VAL A 1 101 ? -3.375 -12.936 7.426 1.00 97.56 101 VAL A C 1
ATOM 820 O O . VAL A 1 101 ? -3.856 -11.905 6.965 1.00 97.56 101 VAL A O 1
ATOM 823 N N . ARG A 1 102 ? -2.844 -12.997 8.649 1.00 96.75 102 ARG A N 1
ATOM 824 C CA . ARG A 1 102 ? -2.656 -11.823 9.499 1.00 96.75 102 ARG A CA 1
ATOM 825 C C . ARG A 1 102 ? -1.240 -11.798 10.047 1.00 96.75 102 ARG A C 1
ATOM 827 O O . ARG A 1 102 ? -0.831 -12.747 10.718 1.00 96.75 102 ARG A O 1
ATOM 834 N N . THR A 1 103 ? -0.529 -10.706 9.813 1.00 96.19 103 THR A N 1
ATOM 835 C CA . THR A 1 103 ? 0.834 -10.493 10.292 1.00 96.19 103 THR A CA 1
ATOM 836 C C . THR A 1 103 ? 0.866 -9.536 11.500 1.00 96.19 103 THR A C 1
ATOM 838 O O . THR A 1 103 ? -0.110 -8.830 11.777 1.00 96.19 103 THR A O 1
ATOM 841 N N . PRO A 1 104 ? 1.931 -9.558 12.328 1.00 95.69 104 PRO A N 1
ATOM 842 C CA . PRO A 1 104 ? 2.037 -8.683 13.498 1.00 95.69 104 PRO A CA 1
ATOM 843 C C . PRO A 1 104 ? 2.255 -7.210 13.122 1.00 95.69 104 PRO A C 1
ATOM 845 O O . PRO A 1 104 ? 3.078 -6.905 12.267 1.00 95.69 104 PRO A O 1
ATOM 848 N N . SER A 1 105 ? 1.608 -6.288 13.843 1.00 95.31 105 SER A N 1
ATOM 849 C CA . SER A 1 105 ? 1.831 -4.836 13.694 1.00 95.31 105 SER A CA 1
ATOM 850 C C . SER A 1 105 ? 2.941 -4.283 14.595 1.00 95.31 105 SER A C 1
ATOM 852 O O . SER A 1 105 ? 3.298 -3.122 14.467 1.00 95.31 105 SER A O 1
ATOM 854 N N . LEU A 1 106 ? 3.480 -5.085 15.517 1.00 96.69 106 LEU A N 1
ATOM 855 C CA . LEU A 1 106 ? 4.635 -4.731 16.342 1.00 96.69 106 LEU A CA 1
ATOM 856 C C . LEU A 1 106 ? 5.773 -5.683 15.999 1.00 96.69 106 LEU A C 1
ATOM 858 O O . LEU A 1 106 ? 5.690 -6.881 16.275 1.00 96.69 106 LEU A O 1
ATOM 862 N N . VAL A 1 107 ? 6.807 -5.150 15.355 1.00 96.50 107 VAL A N 1
ATOM 863 C CA . VAL A 1 107 ? 7.857 -5.945 14.715 1.00 96.50 107 VAL A CA 1
ATOM 864 C C . VAL A 1 107 ? 9.241 -5.437 15.094 1.00 96.50 107 VAL A C 1
ATOM 866 O O . VAL A 1 107 ? 9.439 -4.257 15.361 1.00 96.50 107 VAL A O 1
ATOM 869 N N . VAL A 1 108 ? 10.225 -6.334 15.096 1.00 95.81 108 VAL A N 1
ATOM 870 C CA . VAL A 1 108 ? 11.636 -5.974 15.327 1.00 95.81 108 VAL A CA 1
ATOM 871 C C . VAL A 1 108 ? 12.267 -5.365 14.067 1.00 95.81 108 VAL A C 1
ATOM 873 O O . VAL A 1 108 ? 13.177 -4.548 14.158 1.00 95.81 108 VAL A O 1
ATOM 876 N N . CYS A 1 109 ? 11.767 -5.743 12.888 1.00 95.00 109 CYS A N 1
ATOM 877 C CA . CYS A 1 109 ? 12.205 -5.239 11.590 1.00 95.00 109 CYS A CA 1
ATOM 878 C C . CYS A 1 109 ? 10.978 -4.698 10.832 1.00 95.00 109 CYS A C 1
ATOM 880 O O . CYS A 1 109 ? 10.108 -5.505 10.490 1.00 95.00 109 CYS A O 1
ATOM 882 N N . PRO A 1 110 ? 10.872 -3.370 10.632 1.00 93.19 110 PRO A N 1
ATOM 883 C CA . PRO A 1 110 ? 9.696 -2.735 10.030 1.00 93.19 110 PRO A CA 1
ATOM 884 C C . PRO A 1 110 ? 9.567 -2.925 8.516 1.00 93.19 110 PRO A C 1
ATOM 886 O O . PRO A 1 110 ? 8.456 -2.833 8.011 1.00 93.19 110 PRO A O 1
ATOM 889 N N . GLY A 1 111 ? 10.670 -3.193 7.818 1.00 91.88 111 GLY A N 1
ATOM 890 C CA . GLY A 1 111 ? 10.750 -3.261 6.360 1.00 91.88 111 GLY A CA 1
ATOM 891 C C . GLY A 1 111 ? 12.208 -3.227 5.905 1.00 91.88 111 GLY A C 1
ATOM 892 O O . GLY A 1 111 ? 13.117 -3.214 6.744 1.00 91.88 111 GLY A O 1
ATOM 893 N N . THR A 1 112 ? 12.433 -3.230 4.593 1.00 89.00 112 THR A N 1
ATOM 894 C CA . THR A 1 112 ? 13.780 -3.193 3.989 1.00 89.00 112 THR A CA 1
ATOM 895 C C . THR A 1 112 ? 14.052 -1.930 3.181 1.00 89.00 112 THR A C 1
ATOM 897 O O . THR A 1 112 ? 15.155 -1.761 2.667 1.00 89.00 112 THR A O 1
ATOM 900 N N . GLU A 1 113 ? 13.069 -1.039 3.080 1.00 89.25 113 GLU A N 1
ATOM 901 C CA . GLU A 1 113 ? 13.101 0.122 2.199 1.00 89.25 113 GLU A CA 1
ATOM 902 C C . GLU A 1 113 ? 13.889 1.252 2.879 1.00 89.25 113 GLU A C 1
ATOM 904 O O . GLU A 1 113 ? 13.420 1.807 3.874 1.00 89.25 113 GLU A O 1
ATOM 909 N N . PRO A 1 114 ? 15.079 1.623 2.372 1.00 83.25 114 PRO A N 1
ATOM 910 C CA . PRO A 1 114 ? 15.929 2.616 3.029 1.00 83.25 114 PRO A CA 1
ATOM 911 C C . PRO A 1 114 ? 15.356 4.036 2.957 1.00 83.25 114 PRO A C 1
ATOM 913 O O . PRO A 1 114 ? 15.743 4.888 3.748 1.00 83.25 114 PRO A O 1
ATOM 916 N N . SER A 1 115 ? 14.447 4.288 2.014 1.00 84.12 115 SER A N 1
ATOM 917 C CA . SER A 1 115 ? 13.805 5.585 1.795 1.00 84.12 115 SER A CA 1
ATOM 918 C C . SER A 1 115 ? 12.583 5.828 2.683 1.00 84.12 115 SER A C 1
ATOM 920 O O . SER A 1 115 ? 11.972 6.890 2.588 1.00 84.12 115 SER A O 1
ATOM 922 N N . LEU A 1 116 ? 12.186 4.859 3.519 1.00 90.25 116 LEU A N 1
ATOM 923 C CA . LEU A 1 116 ? 11.012 4.986 4.376 1.00 90.25 116 LEU A CA 1
ATOM 924 C C . LEU A 1 116 ? 11.403 5.195 5.837 1.00 90.25 116 LEU A C 1
ATOM 926 O O . LEU A 1 116 ? 11.990 4.327 6.481 1.00 90.25 116 LEU A O 1
ATOM 930 N N . ASP A 1 117 ? 10.963 6.321 6.385 1.00 92.69 117 ASP A N 1
ATOM 931 C CA . ASP A 1 117 ? 11.008 6.569 7.818 1.00 92.69 117 ASP A CA 1
ATOM 932 C C . ASP A 1 117 ? 9.962 5.729 8.563 1.00 92.69 117 ASP A C 1
ATOM 934 O O . ASP A 1 117 ? 8.825 5.533 8.116 1.00 92.69 117 ASP A O 1
ATOM 938 N N . VAL A 1 118 ? 10.335 5.251 9.751 1.00 95.75 118 VAL A N 1
ATOM 939 C CA . VAL A 1 118 ? 9.549 4.274 10.518 1.00 95.75 118 VAL A CA 1
ATOM 940 C C . VAL A 1 118 ? 9.116 4.818 11.873 1.00 95.75 118 VAL A C 1
ATOM 942 O O . VAL A 1 118 ? 9.851 5.545 12.548 1.00 95.75 118 VAL A O 1
ATOM 945 N N . PHE A 1 119 ? 7.926 4.418 12.320 1.00 96.25 119 PHE A N 1
ATOM 946 C CA . PHE A 1 119 ? 7.523 4.618 13.709 1.00 96.25 119 PHE A CA 1
ATOM 947 C C . PHE A 1 119 ? 8.196 3.576 14.600 1.00 96.25 119 PHE A C 1
ATOM 949 O O . PHE A 1 119 ? 8.240 2.389 14.273 1.00 96.25 119 PHE A O 1
ATOM 956 N N . SER A 1 120 ? 8.675 4.011 15.765 1.00 96.75 120 SER A N 1
ATOM 957 C CA . SER A 1 120 ? 9.223 3.121 16.790 1.00 96.75 120 SER A CA 1
ATOM 958 C C . SER A 1 120 ? 8.489 3.283 18.114 1.00 96.75 120 SER A C 1
ATOM 960 O O . SER A 1 120 ? 7.991 4.360 18.435 1.00 96.75 120 SER A O 1
ATOM 962 N N . THR A 1 121 ? 8.430 2.203 18.880 1.00 96.38 121 THR A N 1
ATOM 963 C CA . THR A 1 121 ? 7.820 2.140 20.206 1.00 96.38 121 THR A CA 1
ATOM 964 C C . THR A 1 121 ? 8.652 1.244 21.125 1.00 96.38 121 THR A C 1
ATOM 966 O O . THR A 1 121 ? 9.647 0.644 20.711 1.00 96.38 121 THR A O 1
ATOM 969 N N . GLU A 1 122 ? 8.267 1.164 22.393 1.00 96.81 122 GLU A N 1
ATOM 970 C CA . GLU A 1 122 ? 8.944 0.363 23.410 1.00 96.81 122 GLU A CA 1
ATOM 971 C C . GLU A 1 122 ? 7.954 -0.618 24.047 1.00 96.81 122 GLU A C 1
ATOM 973 O O . GLU A 1 122 ? 6.995 -0.213 24.709 1.00 96.81 122 GLU A O 1
ATOM 978 N N . LEU A 1 123 ? 8.207 -1.917 23.886 1.00 96.19 123 LEU A N 1
ATOM 979 C CA . LEU A 1 123 ? 7.514 -2.962 24.629 1.00 96.19 123 LEU A CA 1
ATOM 980 C C . LEU A 1 123 ? 8.153 -3.101 26.015 1.00 96.19 123 LEU A C 1
ATOM 982 O O . LEU A 1 123 ? 9.364 -3.293 26.141 1.00 96.19 123 LEU A O 1
ATOM 986 N N . LYS A 1 124 ? 7.331 -3.036 27.066 1.00 96.12 124 LYS A N 1
ATOM 987 C CA . LYS A 1 124 ? 7.763 -3.223 28.457 1.00 96.12 124 LYS A CA 1
ATOM 988 C C . LYS A 1 124 ? 7.284 -4.575 28.975 1.00 96.12 124 LYS A C 1
ATOM 990 O O . LYS A 1 124 ? 6.082 -4.809 29.064 1.00 96.12 124 LYS A O 1
ATOM 995 N N . VAL A 1 125 ? 8.221 -5.440 29.357 1.00 93.19 125 VAL A N 1
ATOM 996 C CA . VAL A 1 125 ? 7.941 -6.754 29.958 1.00 93.19 125 VAL A CA 1
ATOM 997 C C . VAL A 1 125 ? 8.661 -6.837 31.302 1.00 93.19 125 VAL A C 1
ATOM 999 O O . VAL A 1 125 ? 9.861 -7.115 31.375 1.00 93.19 125 VAL A O 1
ATOM 1002 N N . GLY A 1 126 ? 7.936 -6.547 32.385 1.00 92.88 126 GLY A N 1
ATOM 1003 C CA . GLY A 1 126 ? 8.535 -6.377 33.711 1.00 92.88 126 GLY A CA 1
ATOM 1004 C C . GLY A 1 126 ? 9.545 -5.225 33.713 1.00 92.88 126 GLY A C 1
ATOM 1005 O O . GLY A 1 126 ? 9.198 -4.095 33.379 1.00 92.88 126 GLY A O 1
ATOM 1006 N N . SER A 1 127 ? 10.803 -5.511 34.063 1.00 93.25 127 SER A N 1
ATOM 1007 C CA . SER A 1 127 ? 11.911 -4.545 34.003 1.00 93.25 127 SER A CA 1
ATOM 1008 C C . SER A 1 127 ? 12.612 -4.475 32.640 1.00 93.25 127 SER A C 1
ATOM 1010 O O . SER A 1 127 ? 13.479 -3.622 32.449 1.00 93.25 127 SER A O 1
ATOM 1012 N N . ARG A 1 128 ? 12.269 -5.357 31.689 1.00 93.31 128 ARG A N 1
ATOM 1013 C CA . ARG A 1 128 ? 12.865 -5.364 30.347 1.00 93.31 128 ARG A CA 1
ATOM 1014 C C . ARG A 1 128 ? 12.132 -4.398 29.426 1.00 93.31 128 ARG A C 1
ATOM 1016 O O . ARG A 1 128 ? 10.907 -4.286 29.470 1.00 93.31 128 ARG A O 1
ATOM 1023 N N . LYS A 1 129 ? 12.911 -3.743 28.571 1.00 94.81 129 LYS A N 1
ATOM 1024 C CA . LYS A 1 129 ? 12.453 -2.839 27.519 1.00 94.81 129 LYS A CA 1
ATOM 1025 C C . LYS A 1 129 ? 12.990 -3.341 26.187 1.00 94.81 129 LYS A C 1
ATOM 1027 O O . LYS A 1 129 ? 14.186 -3.598 26.073 1.00 94.81 129 LYS A O 1
ATOM 1032 N N . GLU A 1 130 ? 12.110 -3.478 25.210 1.00 96.06 130 GLU A N 1
ATOM 1033 C CA . GLU A 1 130 ? 12.435 -3.895 23.850 1.00 96.06 130 GLU A CA 1
ATOM 1034 C C . GLU A 1 130 ? 11.964 -2.825 22.872 1.00 96.06 130 GLU A C 1
ATOM 1036 O O . GLU A 1 130 ? 10.819 -2.378 22.937 1.00 96.06 130 GLU A O 1
ATOM 1041 N N . LYS A 1 131 ? 12.850 -2.407 21.964 1.00 97.25 131 LYS A N 1
ATOM 1042 C CA . LYS A 1 131 ? 12.480 -1.487 20.892 1.00 97.25 131 LYS A CA 1
ATOM 1043 C C . LYS A 1 131 ? 11.759 -2.269 19.801 1.00 97.25 131 LYS A C 1
ATOM 1045 O O . LYS A 1 131 ? 12.329 -3.199 19.238 1.00 97.25 131 LYS A O 1
ATOM 1050 N N . LEU A 1 132 ? 10.537 -1.853 19.500 1.00 97.88 132 LEU A N 1
ATOM 1051 C CA . LEU A 1 132 ? 9.727 -2.383 18.411 1.00 97.88 132 LEU A CA 1
ATOM 1052 C C . LEU A 1 132 ? 9.384 -1.271 17.429 1.00 97.88 132 LEU A C 1
ATOM 1054 O O . LEU A 1 132 ? 9.553 -0.083 17.710 1.00 97.88 132 LEU A O 1
ATOM 1058 N N . PHE A 1 133 ? 8.879 -1.671 16.277 1.00 97.94 133 PHE A N 1
ATOM 1059 C CA . PHE A 1 133 ? 8.493 -0.786 15.197 1.00 97.94 133 PHE A CA 1
ATOM 1060 C C . PHE A 1 133 ? 7.105 -1.148 14.691 1.00 97.94 133 PHE A C 1
ATOM 1062 O O . PHE A 1 133 ? 6.653 -2.287 14.840 1.00 97.94 133 PHE A O 1
ATOM 1069 N N . LEU A 1 134 ? 6.449 -0.165 14.087 1.00 97.31 134 LEU A N 1
ATOM 1070 C CA . LEU A 1 134 ? 5.284 -0.405 13.248 1.00 97.31 134 LEU A CA 1
ATOM 1071 C C . LEU A 1 134 ? 5.772 -0.673 11.809 1.00 97.31 134 LEU A C 1
ATOM 1073 O O . LEU A 1 134 ? 6.673 0.038 11.357 1.00 97.31 134 LEU A O 1
ATOM 1077 N N . PRO A 1 135 ? 5.249 -1.691 11.103 1.00 97.00 135 PRO A N 1
ATOM 1078 C CA . PRO A 1 135 ? 5.762 -2.090 9.793 1.00 97.00 135 PRO A CA 1
ATOM 1079 C C . PRO A 1 135 ? 5.378 -1.111 8.672 1.00 97.00 135 PRO A C 1
ATOM 1081 O O . PRO A 1 135 ? 4.267 -0.575 8.662 1.00 97.00 135 PRO A O 1
ATOM 1084 N N . THR A 1 136 ? 6.274 -0.931 7.697 1.00 96.50 136 THR A N 1
ATOM 1085 C CA . THR A 1 136 ? 6.043 -0.140 6.469 1.00 96.50 136 THR A CA 1
ATOM 1086 C C . THR A 1 136 ? 5.255 -0.914 5.406 1.00 96.50 136 THR A C 1
ATOM 1088 O O . THR A 1 136 ? 4.626 -0.285 4.544 1.00 96.50 136 THR A O 1
ATOM 1091 N N . SER A 1 137 ? 5.283 -2.250 5.486 1.00 96.25 137 SER A N 1
ATOM 1092 C CA . SER A 1 137 ? 4.504 -3.233 4.717 1.00 96.25 137 SER A CA 1
ATOM 1093 C C . SER A 1 137 ? 4.444 -4.590 5.459 1.00 96.25 137 SER A C 1
ATOM 1095 O O . SER A 1 137 ? 5.299 -4.868 6.311 1.00 96.25 137 SER A O 1
ATOM 1097 N N . PRO A 1 138 ? 3.465 -5.473 5.172 1.00 96.62 138 PRO A N 1
ATOM 1098 C CA . PRO A 1 138 ? 3.444 -6.837 5.712 1.00 96.62 138 PRO A CA 1
ATOM 1099 C C . PRO A 1 138 ? 4.436 -7.800 5.017 1.00 96.62 138 PRO A C 1
ATOM 1101 O O . PRO A 1 138 ? 4.664 -8.905 5.528 1.00 96.62 138 PRO A O 1
ATOM 1104 N N . GLU A 1 139 ? 5.060 -7.392 3.904 1.00 96.69 139 GLU A N 1
ATOM 1105 C CA . GLU A 1 139 ? 6.021 -8.132 3.062 1.00 96.69 139 GLU A CA 1
ATOM 1106 C C . GLU A 1 139 ? 6.880 -9.166 3.798 1.00 96.69 139 GLU A C 1
ATOM 1108 O O . GLU A 1 139 ? 6.819 -10.365 3.507 1.00 96.69 139 GLU A O 1
ATOM 1113 N N . LEU A 1 140 ? 7.692 -8.729 4.766 1.00 95.75 140 LEU A N 1
ATOM 1114 C CA . LEU A 1 140 ? 8.660 -9.613 5.421 1.00 95.75 140 LEU A CA 1
ATOM 1115 C C . LEU A 1 140 ? 7.978 -10.774 6.152 1.00 95.75 140 LEU A C 1
ATOM 1117 O O . LEU A 1 140 ? 8.520 -11.879 6.214 1.00 95.75 140 LEU A O 1
ATOM 1121 N N . HIS A 1 141 ? 6.797 -10.542 6.720 1.00 96.94 141 HIS A N 1
ATOM 1122 C CA . HIS A 1 141 ? 6.045 -11.565 7.439 1.00 96.94 141 HIS A CA 1
ATOM 1123 C C . HIS A 1 141 ? 5.252 -12.462 6.485 1.00 96.94 141 HIS A C 1
ATOM 1125 O O . HIS A 1 141 ? 5.168 -13.672 6.719 1.00 96.94 141 HIS A O 1
ATOM 1131 N N . LEU A 1 142 ? 4.763 -11.921 5.369 1.00 97.56 142 LEU A N 1
ATOM 1132 C CA . LEU A 1 142 ? 4.159 -12.722 4.305 1.00 97.56 142 LEU A CA 1
ATOM 1133 C C . LEU A 1 142 ? 5.189 -13.658 3.661 1.00 97.56 142 LEU A C 1
ATOM 1135 O O . LEU A 1 142 ? 4.941 -14.859 3.562 1.00 97.56 142 LEU A O 1
ATOM 1139 N N . LYS A 1 143 ? 6.399 -13.176 3.355 1.00 96.81 143 LYS A N 1
ATOM 1140 C CA . LYS A 1 143 ? 7.500 -14.017 2.846 1.00 96.81 143 LYS A CA 1
ATOM 1141 C C . LYS A 1 143 ? 7.910 -15.118 3.831 1.00 96.81 143 LYS A C 1
ATOM 1143 O O . LYS A 1 143 ? 8.135 -16.252 3.413 1.00 96.81 143 LYS A O 1
ATOM 1148 N N . LYS A 1 144 ? 7.944 -14.836 5.142 1.00 96.31 144 LYS A N 1
ATOM 1149 C CA . LYS A 1 144 ? 8.135 -15.881 6.172 1.00 96.31 144 LYS A CA 1
ATOM 1150 C C . LYS A 1 144 ? 7.019 -16.924 6.126 1.00 96.31 144 LYS A C 1
ATOM 1152 O O . LYS A 1 144 ? 7.295 -18.108 6.266 1.00 96.31 144 LYS A O 1
ATOM 1157 N N . THR A 1 145 ? 5.778 -16.499 5.900 1.00 97.00 145 THR A N 1
ATOM 1158 C CA . THR A 1 145 ? 4.626 -17.403 5.786 1.00 97.00 145 THR A CA 1
ATOM 1159 C C . THR A 1 145 ? 4.742 -18.315 4.560 1.00 97.00 145 THR A C 1
ATOM 1161 O O . THR A 1 145 ? 4.448 -19.504 4.666 1.00 97.00 145 THR A O 1
ATOM 1164 N N . LEU A 1 146 ? 5.269 -17.814 3.434 1.00 97.12 146 LEU A N 1
ATOM 1165 C CA . LEU A 1 146 ? 5.607 -18.662 2.283 1.00 97.12 146 LEU A CA 1
ATOM 1166 C C . LEU A 1 146 ? 6.657 -19.718 2.638 1.00 97.12 146 LEU A C 1
ATOM 1168 O O . LEU A 1 146 ? 6.506 -20.887 2.297 1.00 97.12 146 LEU A O 1
ATOM 1172 N N . ALA A 1 147 ? 7.702 -19.326 3.374 1.00 96.94 147 ALA A N 1
ATOM 1173 C CA . ALA A 1 147 ? 8.747 -20.251 3.813 1.00 96.94 147 ALA A CA 1
ATOM 1174 C C . ALA A 1 147 ? 8.230 -21.342 4.773 1.00 96.94 147 ALA A C 1
ATOM 1176 O O . ALA A 1 147 ? 8.850 -22.397 4.887 1.00 96.94 147 ALA A O 1
ATOM 1177 N N . LEU A 1 148 ? 7.089 -21.115 5.434 1.00 97.12 148 LEU A N 1
ATOM 1178 C CA . LEU A 1 148 ? 6.390 -22.118 6.245 1.00 97.12 148 LEU A CA 1
ATOM 1179 C C . LEU A 1 148 ? 5.504 -23.067 5.415 1.00 97.12 148 LEU A C 1
ATOM 1181 O O . LEU A 1 148 ? 4.903 -23.977 5.982 1.00 97.12 148 LEU A O 1
ATOM 1185 N N . GLY A 1 149 ? 5.432 -22.880 4.093 1.00 97.12 149 GLY A N 1
ATOM 1186 C CA . GLY A 1 149 ? 4.714 -23.752 3.160 1.00 97.12 149 GLY A CA 1
ATOM 1187 C C . GLY A 1 149 ? 3.393 -23.191 2.636 1.00 97.12 149 GLY A C 1
ATOM 1188 O O . GLY A 1 149 ? 2.669 -23.905 1.948 1.00 97.12 149 GLY A O 1
ATOM 1189 N N . ALA A 1 150 ? 3.045 -21.937 2.943 1.00 97.56 150 ALA A N 1
ATOM 1190 C CA . ALA A 1 150 ? 1.891 -21.309 2.311 1.00 97.56 150 ALA A CA 1
ATOM 1191 C C . ALA A 1 150 ? 2.213 -20.949 0.852 1.00 97.56 150 ALA A C 1
ATOM 1193 O O . ALA A 1 150 ? 3.270 -20.397 0.567 1.00 97.56 150 ALA A O 1
ATOM 1194 N N . GLU A 1 151 ? 1.296 -21.228 -0.074 1.00 97.69 151 GLU A N 1
ATOM 1195 C CA . GLU A 1 151 ? 1.565 -21.019 -1.503 1.00 97.69 151 GLU A CA 1
ATOM 1196 C C . GLU A 1 151 ? 0.831 -19.819 -2.086 1.00 97.69 151 GLU A C 1
ATOM 1198 O O . GLU A 1 151 ? 1.397 -19.100 -2.893 1.00 97.69 151 GLU A O 1
ATOM 1203 N N . LYS A 1 152 ? -0.417 -19.572 -1.685 1.00 98.19 152 LYS A N 1
ATOM 1204 C CA . LYS A 1 152 ? -1.214 -18.438 -2.161 1.00 98.19 152 LYS A CA 1
ATOM 1205 C C . LYS A 1 152 ? -1.803 -17.718 -0.968 1.00 98.19 152 LYS A C 1
ATOM 1207 O O . LYS A 1 152 ? -2.747 -18.214 -0.357 1.00 98.19 152 LYS A O 1
ATOM 1212 N N . ILE A 1 153 ? -1.244 -16.566 -0.628 1.00 98.62 153 ILE A N 1
ATOM 1213 C CA . ILE A 1 153 ? -1.656 -15.788 0.544 1.00 98.62 153 ILE A CA 1
ATOM 1214 C C . ILE A 1 153 ? -1.883 -14.332 0.184 1.00 98.62 153 ILE A C 1
ATOM 1216 O O . ILE A 1 153 ? -1.244 -13.812 -0.727 1.00 98.62 153 ILE A O 1
ATOM 1220 N N . PHE A 1 154 ? -2.776 -13.678 0.911 1.00 98.75 154 PHE A N 1
ATOM 1221 C CA . PHE A 1 154 ? -2.952 -12.235 0.846 1.00 98.75 154 PHE A CA 1
ATOM 1222 C C . PHE A 1 154 ? -3.255 -11.677 2.231 1.00 98.75 154 PHE A C 1
ATOM 1224 O O . PHE A 1 154 ? -3.748 -12.387 3.110 1.00 98.75 154 PHE A O 1
ATOM 1231 N N . GLU A 1 155 ? -2.989 -10.395 2.411 1.00 98.56 155 GLU A N 1
ATOM 1232 C CA . GLU A 1 155 ? -3.368 -9.654 3.602 1.00 98.56 155 GLU A CA 1
ATOM 1233 C C . GLU A 1 155 ? -3.783 -8.231 3.223 1.00 98.56 155 GLU A C 1
ATOM 1235 O O . GLU A 1 155 ? -3.202 -7.614 2.333 1.00 98.56 155 GLU A O 1
ATOM 1240 N N . ILE A 1 156 ? -4.798 -7.713 3.919 1.00 98.38 156 ILE A N 1
ATOM 1241 C CA . ILE A 1 156 ? -5.134 -6.288 3.931 1.00 98.38 156 ILE A CA 1
ATOM 1242 C C . ILE A 1 156 ? -4.731 -5.755 5.310 1.00 98.38 156 ILE A C 1
ATOM 1244 O O . ILE A 1 156 ? -5.492 -5.895 6.270 1.00 98.38 156 ILE A O 1
ATOM 1248 N N . ALA A 1 157 ? -3.527 -5.191 5.417 1.00 97.25 157 ALA A N 1
ATOM 1249 C CA . ALA A 1 157 ? -2.908 -4.804 6.687 1.00 97.25 157 ALA A CA 1
ATOM 1250 C C . ALA A 1 157 ? -2.829 -3.282 6.858 1.00 97.25 157 ALA A C 1
ATOM 1252 O O . ALA A 1 157 ? -2.586 -2.575 5.876 1.00 97.25 157 ALA A O 1
ATOM 1253 N N . PRO A 1 158 ? -2.956 -2.754 8.090 1.00 95.81 158 PRO A N 1
ATOM 1254 C CA . PRO A 1 158 ? -2.497 -1.405 8.379 1.00 95.81 158 PRO A CA 1
ATOM 1255 C C . PRO A 1 158 ? -0.970 -1.338 8.253 1.00 95.81 158 PRO A C 1
ATOM 1257 O O . PRO A 1 158 ? -0.250 -2.188 8.778 1.00 95.81 158 PRO A O 1
ATOM 1260 N N . CYS A 1 159 ? -0.494 -0.321 7.547 1.00 96.25 159 CYS A N 1
ATOM 1261 C CA . CYS A 1 159 ? 0.914 -0.010 7.335 1.00 96.25 159 CYS A CA 1
ATOM 1262 C C . CYS A 1 159 ? 1.195 1.406 7.818 1.00 96.25 159 CYS A C 1
ATOM 1264 O O . CYS A 1 159 ? 0.321 2.276 7.752 1.00 96.25 159 CYS A O 1
ATOM 1266 N N . TYR A 1 160 ? 2.420 1.626 8.288 1.00 95.56 160 TYR A N 1
ATOM 1267 C CA . TYR A 1 160 ? 2.787 2.842 8.995 1.00 95.56 160 TYR A CA 1
ATOM 1268 C C . TYR A 1 160 ? 4.079 3.422 8.430 1.00 95.56 160 TYR A C 1
ATOM 1270 O O . TYR A 1 160 ? 5.099 2.737 8.368 1.00 95.56 160 TYR A O 1
ATOM 1278 N N . ARG A 1 161 ? 4.045 4.692 8.024 1.00 94.81 161 ARG A N 1
ATOM 1279 C CA . ARG A 1 161 ? 5.206 5.407 7.468 1.00 94.81 161 ARG A CA 1
ATOM 1280 C C . ARG A 1 161 ? 5.330 6.762 8.147 1.00 94.81 161 ARG A C 1
ATOM 1282 O O . ARG A 1 161 ? 4.393 7.556 8.126 1.00 94.81 161 ARG A O 1
ATOM 1289 N N . ASN A 1 162 ? 6.469 7.004 8.785 1.00 92.25 162 ASN A N 1
ATOM 1290 C CA . ASN A 1 162 ? 6.718 8.194 9.596 1.00 92.25 162 ASN A CA 1
ATOM 1291 C C . ASN A 1 162 ? 7.333 9.317 8.753 1.00 92.25 162 ASN A C 1
ATOM 1293 O O . ASN A 1 162 ? 8.444 9.758 9.021 1.00 92.25 162 ASN A O 1
ATOM 1297 N N . GLY A 1 163 ? 6.621 9.729 7.707 1.00 84.81 163 GLY A N 1
ATOM 1298 C CA . GLY A 1 163 ? 7.103 10.714 6.745 1.00 84.81 163 GLY A CA 1
ATOM 1299 C C . GLY A 1 163 ? 6.040 11.750 6.402 1.00 84.81 163 GLY A C 1
ATOM 1300 O O . GLY A 1 163 ? 5.314 12.244 7.266 1.00 84.81 163 GLY A O 1
ATOM 1301 N N . GLU A 1 164 ? 5.961 12.087 5.120 1.00 74.56 164 GLU A N 1
ATOM 1302 C CA . GLU A 1 164 ? 5.119 13.173 4.634 1.00 74.56 164 GLU A CA 1
ATOM 1303 C C . GLU A 1 164 ? 3.617 12.922 4.826 1.00 74.56 164 GLU A C 1
ATOM 1305 O O . GLU A 1 164 ? 3.101 11.821 4.621 1.00 74.56 164 GLU A O 1
ATOM 1310 N N . ILE A 1 165 ? 2.901 13.997 5.159 1.00 77.62 165 ILE A N 1
ATOM 1311 C CA . ILE A 1 165 ? 1.440 14.032 5.213 1.00 77.62 165 ILE A CA 1
ATOM 1312 C C . ILE A 1 165 ? 0.959 14.894 4.052 1.00 77.62 165 ILE A C 1
ATOM 1314 O O . ILE A 1 165 ? 1.143 16.111 4.052 1.00 77.62 165 ILE A O 1
ATOM 1318 N N . THR A 1 166 ? 0.326 14.263 3.069 1.00 79.31 166 THR A N 1
ATOM 1319 C CA . THR A 1 166 ? -0.218 14.930 1.879 1.00 79.31 166 THR A CA 1
ATOM 1320 C C . THR A 1 166 ? -1.622 14.404 1.575 1.00 79.31 166 THR A C 1
ATOM 1322 O O . THR A 1 166 ? -2.155 13.546 2.281 1.00 79.31 166 THR A O 1
ATOM 1325 N N . GLU A 1 167 ? -2.243 14.882 0.496 1.00 74.38 167 GLU A N 1
ATOM 1326 C CA . GLU A 1 167 ? -3.528 14.343 0.025 1.00 74.38 167 GLU A CA 1
ATOM 1327 C C . GLU A 1 167 ? -3.462 12.846 -0.326 1.00 74.38 167 GLU A C 1
ATOM 1329 O O . GLU A 1 167 ? -4.477 12.154 -0.265 1.00 74.38 167 GLU A O 1
ATOM 1334 N N . ARG A 1 168 ? -2.270 12.340 -0.676 1.00 80.06 168 ARG A N 1
ATOM 1335 C CA . ARG A 1 168 ? -2.033 10.938 -1.060 1.00 80.06 168 ARG A CA 1
ATOM 1336 C C . ARG A 1 168 ? -1.255 10.138 -0.013 1.00 80.06 168 ARG A C 1
ATOM 1338 O O . ARG A 1 168 ? -1.229 8.914 -0.102 1.00 80.06 168 ARG A O 1
ATOM 1345 N N . HIS A 1 169 ? -0.663 10.800 0.982 1.00 84.69 169 HIS A N 1
ATOM 1346 C CA . HIS A 1 169 ? 0.151 10.163 2.015 1.00 84.69 169 HIS A CA 1
ATOM 1347 C C . HIS A 1 169 ? -0.441 10.405 3.399 1.00 84.69 169 HIS A C 1
ATOM 1349 O O . HIS A 1 169 ? -0.598 11.540 3.848 1.00 84.69 169 HIS A O 1
ATOM 1355 N N . GLN A 1 170 ? -0.785 9.310 4.072 1.00 85.06 170 GLN A N 1
ATOM 1356 C CA . GLN A 1 170 ? -1.203 9.308 5.467 1.00 85.06 170 GLN A CA 1
ATOM 1357 C C . GLN A 1 170 ? -0.217 8.464 6.278 1.00 85.06 170 GLN A C 1
ATOM 1359 O O . GLN A 1 170 ? 0.243 7.440 5.767 1.00 85.06 170 GLN A O 1
ATOM 1364 N N . PRO A 1 171 ? 0.072 8.836 7.540 1.00 89.69 171 PRO A N 1
ATOM 1365 C CA . PRO A 1 171 ? 1.000 8.076 8.375 1.00 89.69 171 PRO A CA 1
ATOM 1366 C C . PRO A 1 171 ? 0.554 6.636 8.647 1.00 89.69 171 PRO A C 1
ATOM 1368 O O . PRO A 1 171 ? 1.393 5.779 8.902 1.00 89.69 171 PRO A O 1
ATOM 1371 N N . GLU A 1 172 ? -0.757 6.381 8.583 1.00 92.81 172 GLU A N 1
ATOM 1372 C CA . GLU A 1 172 ? -1.384 5.063 8.658 1.00 92.81 172 GLU A CA 1
ATOM 1373 C C . GLU A 1 172 ? -2.346 4.882 7.476 1.00 92.81 172 GLU A C 1
ATOM 1375 O O . GLU A 1 172 ? -3.187 5.744 7.197 1.00 92.81 172 GLU A O 1
ATOM 1380 N N . PHE A 1 173 ? -2.247 3.744 6.794 1.00 92.69 173 PHE A N 1
ATOM 1381 C CA . PHE A 1 173 ? -3.109 3.386 5.668 1.00 92.69 173 PHE A CA 1
ATOM 1382 C C . PHE A 1 173 ? -3.252 1.863 5.557 1.00 92.69 173 PHE A C 1
ATOM 1384 O O . PHE A 1 173 ? -2.449 1.119 6.112 1.00 92.69 173 PHE A O 1
ATOM 1391 N N . LEU A 1 174 ? -4.279 1.384 4.846 1.00 95.25 174 LEU A N 1
ATOM 1392 C CA . LEU A 1 174 ? -4.398 -0.042 4.535 1.00 95.25 174 LEU A CA 1
ATOM 1393 C C . LEU A 1 174 ? -3.660 -0.365 3.239 1.00 95.25 174 LEU A C 1
ATOM 1395 O O . LEU A 1 174 ? -3.870 0.297 2.223 1.00 95.25 174 LEU A O 1
ATOM 1399 N N . MET A 1 175 ? -2.867 -1.427 3.270 1.00 96.94 175 MET A N 1
ATOM 1400 C CA . MET A 1 175 ? -2.211 -2.006 2.108 1.00 96.94 175 MET A CA 1
ATOM 1401 C C . MET A 1 175 ? -2.763 -3.406 1.863 1.00 96.94 175 MET A C 1
ATOM 1403 O O . MET A 1 175 ? -2.839 -4.216 2.783 1.00 96.94 175 MET A O 1
ATOM 1407 N N . LEU A 1 176 ? -3.143 -3.679 0.617 1.00 98.19 176 LEU A N 1
ATOM 1408 C CA . LEU A 1 176 ? -3.334 -5.037 0.128 1.00 98.19 176 LEU A CA 1
ATOM 1409 C C . LEU A 1 176 ? -1.990 -5.542 -0.397 1.00 98.19 176 LEU A C 1
ATOM 1411 O O . LEU A 1 176 ? -1.418 -4.925 -1.293 1.00 98.19 176 LEU A O 1
ATOM 1415 N N . GLU A 1 177 ? -1.538 -6.682 0.105 1.00 98.19 177 GLU A N 1
ATOM 1416 C CA . GLU A 1 177 ? -0.350 -7.369 -0.391 1.00 98.19 177 GLU A CA 1
ATOM 1417 C C . GLU A 1 177 ? -0.645 -8.865 -0.539 1.00 98.19 177 GLU A C 1
ATOM 1419 O O . GLU A 1 177 ? -1.368 -9.447 0.273 1.00 98.19 177 GLU A O 1
ATOM 1424 N N . TRP A 1 178 ? -0.132 -9.501 -1.593 1.00 98.44 178 TRP A N 1
ATOM 1425 C CA . TRP A 1 178 ? -0.351 -10.924 -1.848 1.00 98.44 178 TRP A CA 1
ATOM 1426 C C . TRP A 1 178 ? 0.869 -11.585 -2.470 1.00 98.44 178 TRP A C 1
ATOM 1428 O O . TRP A 1 178 ? 1.687 -10.948 -3.129 1.00 98.44 178 TRP A O 1
ATOM 1438 N N . TYR A 1 179 ? 0.965 -12.895 -2.269 1.00 98.12 179 TYR A N 1
ATOM 1439 C CA . TYR A 1 179 ? 2.072 -13.710 -2.735 1.00 98.12 179 TYR A CA 1
ATOM 1440 C C . TYR A 1 179 ? 1.593 -15.026 -3.328 1.00 98.12 179 TYR A C 1
ATOM 1442 O O . TYR A 1 179 ? 0.610 -15.619 -2.873 1.00 98.12 179 TYR A O 1
ATOM 1450 N N . ARG A 1 180 ? 2.356 -15.489 -4.320 1.00 97.75 180 ARG A N 1
ATOM 1451 C CA . ARG A 1 180 ? 2.257 -16.810 -4.934 1.00 97.75 180 ARG A CA 1
ATOM 1452 C C . ARG A 1 180 ? 3.625 -17.490 -4.890 1.00 97.75 180 ARG A C 1
ATOM 1454 O O . ARG A 1 180 ? 4.601 -16.935 -5.394 1.00 97.75 180 ARG A O 1
ATOM 1461 N N . ALA A 1 181 ? 3.711 -18.673 -4.300 1.00 96.81 181 ALA A N 1
ATOM 1462 C CA . ALA A 1 181 ? 4.881 -19.532 -4.403 1.00 96.81 181 ALA A CA 1
ATOM 1463 C C . ALA A 1 181 ? 4.951 -20.145 -5.808 1.00 96.81 181 ALA A C 1
ATOM 1465 O O . ALA A 1 181 ? 3.924 -20.398 -6.433 1.00 96.81 181 ALA A O 1
ATOM 1466 N N . TYR A 1 182 ? 6.170 -20.389 -6.293 1.00 95.88 182 TYR A N 1
ATOM 1467 C CA . TYR A 1 182 ? 6.440 -21.051 -7.581 1.00 95.88 182 TYR A CA 1
ATOM 1468 C C . TYR A 1 182 ? 5.875 -20.346 -8.830 1.00 95.88 182 TYR A C 1
ATOM 1470 O O . TYR A 1 182 ? 5.853 -20.928 -9.912 1.00 95.88 182 TYR A O 1
ATOM 1478 N N . ASP A 1 183 ? 5.467 -19.085 -8.699 1.00 96.50 183 ASP A N 1
ATOM 1479 C CA . ASP A 1 183 ? 4.943 -18.251 -9.779 1.00 96.50 183 ASP A CA 1
ATOM 1480 C C . ASP A 1 183 ? 5.955 -17.159 -10.173 1.00 96.50 183 ASP A C 1
ATOM 1482 O O . ASP A 1 183 ? 7.004 -16.984 -9.550 1.00 96.50 183 ASP A O 1
ATOM 1486 N N . ASN A 1 184 ? 5.657 -16.421 -11.243 1.00 95.25 184 ASN A N 1
ATOM 1487 C CA . ASN A 1 184 ? 6.505 -15.337 -11.738 1.00 95.25 184 ASN A CA 1
ATOM 1488 C C . ASN A 1 184 ? 5.711 -14.037 -11.929 1.00 95.25 184 ASN A C 1
ATOM 1490 O O . ASN A 1 184 ? 4.492 -13.992 -11.754 1.00 95.25 184 ASN A O 1
ATOM 1494 N N . LEU A 1 185 ? 6.410 -12.973 -12.331 1.00 93.88 185 LEU A N 1
ATOM 1495 C CA . LEU A 1 185 ? 5.827 -11.645 -12.518 1.00 93.88 185 LEU A CA 1
ATOM 1496 C C . LEU A 1 185 ? 4.612 -11.639 -13.462 1.00 93.88 185 LEU A C 1
ATOM 1498 O O . LEU A 1 185 ? 3.676 -10.882 -13.229 1.00 93.88 185 LEU A O 1
ATOM 1502 N N . LYS A 1 186 ? 4.565 -12.501 -14.489 1.00 94.94 186 LYS A N 1
ATOM 1503 C CA . LYS A 1 186 ? 3.412 -12.564 -15.407 1.00 94.94 186 LYS A CA 1
ATOM 1504 C C . LYS A 1 186 ? 2.142 -13.030 -14.699 1.00 94.94 186 LYS A C 1
ATOM 1506 O O . LYS A 1 186 ? 1.068 -12.519 -15.006 1.00 94.94 186 LYS A O 1
ATOM 1511 N N . SER A 1 187 ? 2.260 -13.953 -13.744 1.00 96.94 187 SER A N 1
ATOM 1512 C CA . SER A 1 187 ? 1.131 -14.396 -12.918 1.00 96.94 187 SER A CA 1
ATOM 1513 C C . SER A 1 187 ? 0.604 -13.244 -12.059 1.00 96.94 187 SER A C 1
ATOM 1515 O O . SER A 1 187 ? -0.603 -13.042 -11.981 1.00 96.94 187 SER A O 1
ATOM 1517 N N . ILE A 1 188 ? 1.501 -12.423 -11.505 1.00 96.12 188 ILE A N 1
ATOM 1518 C CA . ILE A 1 188 ? 1.128 -11.226 -10.738 1.00 96.12 188 ILE A CA 1
ATOM 1519 C C . ILE A 1 188 ? 0.473 -10.169 -11.636 1.00 96.12 188 ILE A C 1
ATOM 1521 O O . ILE A 1 188 ? -0.560 -9.616 -11.273 1.00 96.12 188 ILE A O 1
ATOM 1525 N N . GLN A 1 189 ? 1.001 -9.923 -12.839 1.00 96.19 189 GLN A N 1
ATOM 1526 C CA . GLN A 1 189 ? 0.363 -9.018 -13.805 1.00 96.19 189 GLN A CA 1
ATOM 1527 C C . GLN A 1 189 ? -1.050 -9.490 -14.177 1.00 96.19 189 GLN A C 1
ATOM 1529 O O . GLN A 1 189 ? -1.962 -8.673 -14.301 1.00 96.19 189 GLN A O 1
ATOM 1534 N N . HIS A 1 190 ? -1.248 -10.801 -14.340 1.00 96.94 190 HIS A N 1
ATOM 1535 C CA . HIS A 1 190 ? -2.569 -11.371 -14.594 1.00 96.94 190 HIS A CA 1
ATOM 1536 C C . HIS A 1 190 ? -3.521 -11.196 -13.402 1.00 96.94 190 HIS A C 1
ATOM 1538 O O . HIS A 1 190 ? -4.678 -10.825 -13.614 1.00 96.94 190 HIS A O 1
ATOM 1544 N N . ASP A 1 191 ? -3.038 -11.396 -12.169 1.00 97.62 191 ASP A N 1
ATOM 1545 C CA . ASP A 1 191 ? -3.816 -11.108 -10.959 1.00 97.62 191 ASP A CA 1
ATOM 1546 C C . ASP A 1 191 ? -4.245 -9.639 -10.922 1.00 97.62 191 ASP A C 1
ATOM 1548 O O . ASP A 1 191 ? -5.413 -9.369 -10.675 1.00 97.62 191 ASP A O 1
ATOM 1552 N N . VAL A 1 192 ? -3.336 -8.697 -11.209 1.00 97.62 192 VAL A N 1
ATOM 1553 C CA . VAL A 1 192 ? -3.631 -7.252 -11.213 1.00 97.62 192 VAL A CA 1
ATOM 1554 C C . VAL A 1 192 ? -4.722 -6.910 -12.224 1.00 97.62 192 VAL A C 1
ATOM 1556 O O . VAL A 1 192 ? -5.677 -6.226 -11.867 1.00 97.62 192 VAL A O 1
ATOM 1559 N N . ILE A 1 193 ? -4.614 -7.395 -13.467 1.00 97.62 193 ILE A N 1
ATOM 1560 C CA . ILE A 1 193 ? -5.633 -7.147 -14.503 1.00 97.62 193 ILE A CA 1
ATOM 1561 C C . ILE A 1 193 ? -6.988 -7.692 -14.039 1.00 97.62 193 ILE A C 1
ATOM 1563 O O . ILE A 1 193 ? -7.971 -6.954 -13.999 1.00 97.62 193 ILE A O 1
ATOM 1567 N N . SER A 1 194 ? -7.016 -8.958 -13.614 1.00 97.69 194 SER A N 1
ATOM 1568 C CA . SER A 1 194 ? -8.246 -9.636 -13.191 1.00 97.69 194 SER A CA 1
ATOM 1569 C C . SER A 1 194 ? -8.866 -8.983 -11.952 1.00 97.69 194 SER A C 1
ATOM 1571 O O . SER A 1 194 ? -10.087 -8.872 -11.850 1.00 97.69 194 SER A O 1
ATOM 1573 N N . LEU A 1 195 ? -8.032 -8.531 -11.012 1.00 98.19 195 LEU A N 1
ATOM 1574 C CA . LEU A 1 195 ? -8.460 -7.820 -9.814 1.00 98.19 195 LEU A CA 1
ATOM 1575 C C . LEU A 1 195 ? -9.093 -6.482 -10.185 1.00 98.19 195 LEU A C 1
ATOM 1577 O O . LEU A 1 195 ? -10.190 -6.183 -9.729 1.00 98.19 195 LEU A O 1
ATOM 1581 N N . VAL A 1 196 ? -8.431 -5.683 -11.022 1.00 97.19 196 VAL A N 1
ATOM 1582 C CA . VAL A 1 196 ? -8.939 -4.365 -11.422 1.00 97.19 196 VAL A CA 1
ATOM 1583 C C . VAL A 1 196 ? -10.256 -4.492 -12.188 1.00 97.19 196 VAL A C 1
ATOM 1585 O O . VAL A 1 196 ? -11.186 -3.738 -11.910 1.00 97.19 196 VAL A O 1
ATOM 1588 N N . GLU A 1 197 ? -10.386 -5.470 -13.086 1.00 96.38 197 GLU A N 1
ATOM 1589 C CA . GLU A 1 197 ? -11.646 -5.764 -13.783 1.00 96.38 197 GLU A CA 1
ATOM 1590 C C . GLU A 1 197 ? -12.758 -6.192 -12.811 1.00 96.38 197 GLU A C 1
ATOM 1592 O O . GLU A 1 197 ? -13.877 -5.673 -12.877 1.00 96.38 197 GLU A O 1
ATOM 1597 N N . ASN A 1 198 ? -12.449 -7.088 -11.865 1.00 97.56 198 ASN A N 1
ATOM 1598 C CA . ASN A 1 198 ? -13.397 -7.533 -10.844 1.00 97.56 198 ASN A CA 1
ATOM 1599 C C . ASN A 1 198 ? -13.873 -6.368 -9.964 1.00 97.56 198 ASN A C 1
ATOM 1601 O O . ASN A 1 198 ? -15.072 -6.214 -9.727 1.00 97.56 198 ASN A O 1
ATOM 1605 N N . MET A 1 199 ? -12.946 -5.513 -9.532 1.00 97.50 199 MET A N 1
ATOM 1606 C CA . MET A 1 199 ? -13.252 -4.338 -8.721 1.00 97.50 199 MET A CA 1
ATOM 1607 C C . MET A 1 199 ? -14.042 -3.295 -9.510 1.00 97.50 199 MET A C 1
ATOM 1609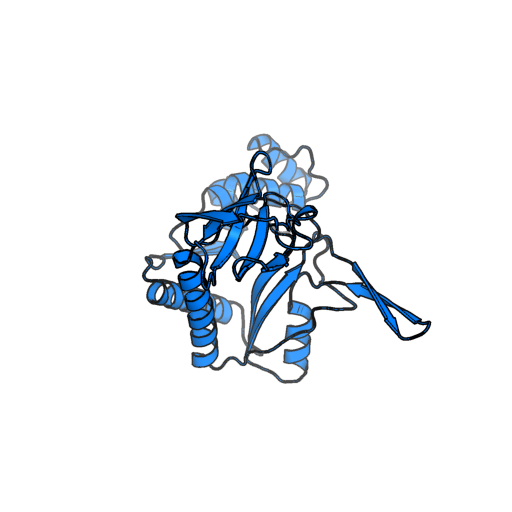 O O . MET A 1 199 ? -14.983 -2.717 -8.967 1.00 97.50 199 MET A O 1
ATOM 1613 N N . ALA A 1 200 ? -13.731 -3.085 -10.792 1.00 95.88 200 ALA A N 1
ATOM 1614 C CA . ALA A 1 200 ? -14.494 -2.191 -11.656 1.00 95.88 200 ALA A CA 1
ATOM 1615 C C . ALA A 1 200 ? -15.961 -2.634 -11.758 1.00 95.88 200 ALA A C 1
ATOM 1617 O O . ALA A 1 200 ? -16.874 -1.829 -11.556 1.00 95.88 200 ALA A O 1
ATOM 1618 N N . GLN A 1 201 ? -16.194 -3.935 -11.961 1.00 96.00 201 GLN A N 1
ATOM 1619 C CA . GLN A 1 201 ? -17.537 -4.510 -11.962 1.00 96.00 201 GLN A CA 1
ATOM 1620 C C . GLN A 1 201 ? -18.225 -4.363 -10.597 1.00 96.00 201 GLN A C 1
ATOM 1622 O O . GLN A 1 201 ? -19.364 -3.896 -10.532 1.00 96.00 201 GLN A O 1
ATOM 1627 N N . ALA A 1 202 ? -17.547 -4.738 -9.507 1.00 96.12 202 ALA A N 1
ATOM 1628 C CA . ALA A 1 202 ? -18.112 -4.700 -8.160 1.00 96.12 202 ALA A CA 1
ATOM 1629 C C . ALA A 1 202 ? -18.514 -3.278 -7.742 1.00 96.12 202 ALA A C 1
ATOM 1631 O O . ALA A 1 202 ? -19.565 -3.087 -7.130 1.00 96.12 202 ALA A O 1
ATOM 1632 N N . LEU A 1 203 ? -17.702 -2.281 -8.095 1.00 94.50 203 LEU A N 1
ATOM 1633 C CA . LEU A 1 203 ? -17.921 -0.872 -7.761 1.00 94.50 203 LEU A CA 1
ATOM 1634 C C . LEU A 1 203 ? -18.750 -0.117 -8.809 1.00 94.50 203 LEU A C 1
ATOM 1636 O O . LEU A 1 203 ? -19.043 1.059 -8.601 1.00 94.50 203 LEU A O 1
ATOM 1640 N N . GLN A 1 204 ? -19.131 -0.776 -9.909 1.00 95.06 204 GLN A N 1
ATOM 1641 C CA . GLN A 1 204 ? -19.869 -0.188 -11.032 1.00 95.06 204 GLN A CA 1
ATOM 1642 C C . GLN A 1 204 ? -19.158 1.033 -11.638 1.00 95.06 204 GLN A C 1
ATOM 1644 O O . GLN A 1 204 ? -19.781 2.048 -11.954 1.00 95.06 204 GLN A O 1
ATOM 1649 N N . VAL A 1 205 ? -17.838 0.933 -11.799 1.00 93.38 205 VAL A N 1
ATOM 1650 C CA . VAL A 1 205 ? -17.008 1.940 -12.473 1.00 93.38 205 VAL A CA 1
ATOM 1651 C C . VAL A 1 205 ? -16.458 1.379 -13.788 1.00 93.38 205 VAL A C 1
ATOM 1653 O O . VAL A 1 205 ? -16.366 0.159 -13.939 1.00 93.38 205 VAL A O 1
ATOM 1656 N N . PRO A 1 206 ? -16.106 2.228 -14.770 1.00 94.19 206 PRO A N 1
ATOM 1657 C CA . PRO A 1 206 ? -15.518 1.753 -16.017 1.00 94.19 206 PRO A CA 1
ATOM 1658 C C . PRO A 1 206 ? -14.224 0.969 -15.773 1.00 94.19 206 PRO A C 1
ATOM 1660 O O . PRO A 1 206 ? -13.337 1.437 -15.061 1.00 94.19 206 PRO A O 1
ATOM 1663 N N . ALA A 1 207 ? -14.114 -0.208 -16.387 1.00 93.31 207 ALA A N 1
ATOM 1664 C CA . ALA A 1 207 ? -12.868 -0.963 -16.411 1.00 93.31 207 ALA A CA 1
ATOM 1665 C C . ALA A 1 207 ? -11.851 -0.310 -17.371 1.00 93.31 207 ALA A C 1
ATOM 1667 O O . ALA A 1 207 ? -12.261 0.321 -18.357 1.00 93.31 207 ALA A O 1
ATOM 1668 N N . PRO A 1 208 ? -10.540 -0.487 -17.128 1.00 92.50 208 PRO A N 1
ATOM 1669 C CA . PRO A 1 208 ? -9.499 -0.063 -18.055 1.00 92.50 208 PRO A CA 1
ATOM 1670 C C . PRO A 1 208 ? -9.721 -0.658 -19.444 1.00 92.50 208 PRO A C 1
ATOM 1672 O O . PRO A 1 208 ? -9.951 -1.857 -19.594 1.00 92.50 208 PRO A O 1
ATOM 1675 N N . LYS A 1 209 ? -9.641 0.175 -20.484 1.00 90.75 209 LYS A N 1
ATOM 1676 C CA . LYS A 1 209 ? -9.904 -0.273 -21.866 1.00 90.75 209 LYS A CA 1
ATOM 1677 C C . LYS A 1 209 ? -8.729 -1.020 -22.480 1.00 90.75 209 LYS A C 1
ATOM 1679 O O . LYS A 1 209 ? -8.913 -1.795 -23.419 1.00 90.75 209 LYS A O 1
ATOM 1684 N N . LYS A 1 210 ? -7.519 -0.725 -22.006 1.00 95.00 210 LYS A N 1
ATOM 1685 C CA . LYS A 1 210 ? -6.268 -1.259 -22.534 1.00 95.00 210 LYS A CA 1
ATOM 1686 C C . LYS A 1 210 ? -5.278 -1.527 -21.417 1.00 95.00 210 LYS A C 1
ATOM 1688 O O . LYS A 1 210 ? -5.316 -0.905 -20.355 1.00 95.00 210 LYS A O 1
ATOM 1693 N N . VAL A 1 211 ? -4.377 -2.454 -21.720 1.00 96.19 211 VAL A N 1
ATOM 1694 C CA . VAL A 1 211 ? -3.221 -2.791 -20.900 1.00 96.19 211 VAL A CA 1
ATOM 1695 C C . VAL A 1 211 ? -1.969 -2.520 -21.721 1.00 96.19 211 VAL A C 1
ATOM 1697 O O . VAL A 1 211 ? -1.728 -3.177 -22.736 1.00 96.19 211 VAL A O 1
ATOM 1700 N N . HIS A 1 212 ? -1.173 -1.567 -21.263 1.00 96.00 212 HIS A N 1
ATOM 1701 C CA . HIS A 1 212 ? 0.114 -1.201 -21.826 1.00 96.00 212 HIS A CA 1
ATOM 1702 C C . HIS A 1 212 ? 1.241 -1.866 -21.043 1.00 96.00 212 HIS A C 1
ATOM 1704 O O . HIS A 1 212 ? 1.128 -2.112 -19.841 1.00 96.00 212 HIS A O 1
ATOM 1710 N N . ARG A 1 213 ? 2.329 -2.176 -21.744 1.00 96.38 213 ARG A N 1
ATOM 1711 C CA . ARG A 1 213 ? 3.558 -2.716 -21.166 1.00 96.38 213 ARG A CA 1
ATOM 1712 C C . ARG A 1 213 ? 4.719 -1.958 -21.780 1.00 96.38 213 ARG A C 1
ATOM 1714 O O . ARG A 1 213 ? 4.794 -1.895 -23.007 1.00 96.38 213 ARG A O 1
ATOM 1721 N N . TYR A 1 214 ? 5.562 -1.390 -20.935 1.00 96.75 214 TYR A N 1
ATOM 1722 C CA . TYR A 1 214 ? 6.768 -0.686 -21.342 1.00 96.75 214 TYR A CA 1
ATOM 1723 C C . TYR A 1 214 ? 7.897 -1.071 -20.410 1.00 96.75 214 TYR A C 1
ATOM 1725 O O . TYR A 1 214 ? 7.677 -1.170 -19.208 1.00 96.75 214 TYR A O 1
ATOM 1733 N N . SER A 1 215 ? 9.103 -1.147 -20.943 1.00 96.62 215 SER A N 1
ATOM 1734 C CA . SER A 1 215 ? 10.284 -1.057 -20.100 1.00 96.62 215 SER A CA 1
ATOM 1735 C C . SER A 1 215 ? 10.525 0.381 -19.658 1.00 96.62 215 SER A C 1
ATOM 1737 O O . SER A 1 215 ? 10.193 1.341 -20.370 1.00 96.62 215 SER A O 1
ATOM 1739 N N . VAL A 1 216 ? 11.186 0.557 -18.515 1.00 96.56 216 VAL A N 1
ATOM 1740 C CA . VAL A 1 216 ? 11.668 1.877 -18.074 1.00 96.56 216 VAL A CA 1
ATOM 1741 C C . VAL A 1 216 ? 12.490 2.548 -19.186 1.00 96.56 216 VAL A C 1
ATOM 1743 O O . VAL A 1 216 ? 12.305 3.731 -19.478 1.00 96.56 216 VAL A O 1
ATOM 1746 N N . ALA A 1 217 ? 13.360 1.797 -19.867 1.00 97.19 217 ALA A N 1
ATOM 1747 C CA . ALA A 1 217 ? 14.194 2.326 -20.946 1.00 97.19 217 ALA A CA 1
ATOM 1748 C C . ALA A 1 217 ? 13.375 2.823 -22.152 1.00 97.19 217 ALA A C 1
ATOM 1750 O O . ALA A 1 217 ? 13.694 3.869 -22.725 1.00 97.19 217 ALA A O 1
ATOM 1751 N N . GLU A 1 218 ? 12.301 2.119 -22.524 1.00 97.75 218 GLU A N 1
ATOM 1752 C CA . GLU A 1 218 ? 11.376 2.575 -23.569 1.00 97.75 218 GLU A CA 1
ATOM 1753 C C . GLU A 1 218 ? 10.693 3.884 -23.180 1.00 97.75 218 GLU A C 1
ATOM 1755 O O . GLU A 1 218 ? 10.619 4.795 -24.006 1.00 97.75 218 GLU A O 1
ATOM 1760 N N . LEU A 1 219 ? 10.260 4.021 -21.925 1.00 97.69 219 LEU A N 1
ATOM 1761 C CA . LEU A 1 219 ? 9.634 5.251 -21.449 1.00 97.69 219 LEU A CA 1
ATOM 1762 C C . LEU A 1 219 ? 10.597 6.443 -21.491 1.00 97.69 219 LEU A C 1
ATOM 1764 O O . LEU A 1 219 ? 10.227 7.506 -21.996 1.00 97.69 219 LEU A O 1
ATOM 1768 N N . PHE A 1 220 ? 11.849 6.270 -21.057 1.00 98.00 220 PHE A N 1
ATOM 1769 C CA . PHE A 1 220 ? 12.880 7.308 -21.192 1.00 98.00 220 PHE A CA 1
ATOM 1770 C C . PHE A 1 220 ? 13.139 7.666 -22.660 1.00 98.00 220 PHE A C 1
ATOM 1772 O O . PHE A 1 220 ? 13.279 8.843 -23.011 1.00 98.00 220 PHE A O 1
ATOM 1779 N N . LYS A 1 221 ? 13.139 6.678 -23.556 1.00 98.00 221 LYS A N 1
ATOM 1780 C CA . LYS A 1 221 ? 13.316 6.927 -24.988 1.00 98.00 221 LYS A CA 1
ATOM 1781 C C . LYS A 1 221 ? 12.148 7.720 -25.578 1.00 98.00 221 LYS A C 1
ATOM 1783 O O . LYS A 1 221 ? 12.386 8.682 -26.304 1.00 98.00 221 LYS A O 1
ATOM 1788 N N . ILE A 1 222 ? 10.910 7.344 -25.258 1.00 97.12 222 ILE A N 1
ATOM 1789 C CA . ILE A 1 222 ? 9.684 7.969 -25.778 1.00 97.12 222 ILE A CA 1
ATOM 1790 C C . ILE A 1 222 ? 9.517 9.392 -25.238 1.00 97.12 222 ILE A C 1
ATOM 1792 O O . ILE A 1 222 ? 9.253 10.318 -26.004 1.00 97.12 222 ILE A O 1
ATOM 1796 N N . HIS A 1 223 ? 9.666 9.578 -23.926 1.00 97.06 223 HIS A N 1
ATOM 1797 C CA . HIS A 1 223 ? 9.277 10.822 -23.259 1.00 97.06 223 HIS A CA 1
ATOM 1798 C C . HIS A 1 223 ? 10.433 11.795 -23.023 1.00 97.06 223 HIS A C 1
ATOM 1800 O O . HIS A 1 223 ? 10.184 12.997 -22.891 1.00 97.06 223 HIS A O 1
ATOM 1806 N N . CYS A 1 224 ? 11.673 11.300 -22.990 1.00 97.25 224 CYS A N 1
ATOM 1807 C CA . CYS A 1 224 ? 12.872 12.101 -22.729 1.00 97.25 224 CYS A CA 1
ATOM 1808 C C . CYS A 1 224 ? 13.855 12.106 -23.912 1.00 97.25 224 CYS A C 1
ATOM 1810 O O . CYS A 1 224 ? 14.816 12.876 -23.898 1.00 97.25 224 CYS A O 1
ATOM 1812 N N . GLY A 1 225 ? 13.644 11.263 -24.933 1.00 97.38 225 GLY A N 1
ATOM 1813 C CA . GLY A 1 225 ? 14.598 11.094 -26.032 1.00 97.38 225 GLY A CA 1
ATOM 1814 C C . GLY A 1 225 ? 15.948 10.544 -25.561 1.00 97.38 225 GLY A C 1
ATOM 1815 O O . GLY A 1 225 ? 16.973 10.841 -26.174 1.00 97.38 225 GLY A O 1
ATOM 1816 N N . PHE A 1 226 ? 15.961 9.798 -24.451 1.00 98.06 226 PHE A N 1
ATOM 1817 C CA . PHE A 1 226 ? 17.171 9.331 -23.779 1.00 98.06 226 PHE A CA 1
ATOM 1818 C C . PHE A 1 226 ? 17.252 7.803 -23.784 1.00 98.06 226 PHE A C 1
ATOM 1820 O O . PHE A 1 226 ? 16.266 7.123 -23.512 1.00 98.06 226 PHE A O 1
ATOM 1827 N N . ASN A 1 227 ? 18.429 7.255 -24.092 1.00 97.75 227 ASN A N 1
ATOM 1828 C CA . ASN A 1 227 ? 18.657 5.812 -24.101 1.00 97.75 227 ASN A CA 1
ATOM 1829 C C . ASN A 1 227 ? 19.221 5.362 -22.749 1.00 97.75 227 ASN A C 1
ATOM 1831 O O . ASN A 1 227 ? 20.437 5.338 -22.569 1.00 97.75 227 ASN A O 1
ATOM 1835 N N . LEU A 1 228 ? 18.332 5.029 -21.813 1.00 96.88 228 LEU A N 1
ATOM 1836 C CA . LEU A 1 228 ? 18.706 4.538 -20.488 1.00 96.88 228 LEU A CA 1
ATOM 1837 C C . LEU A 1 228 ? 19.285 3.116 -20.576 1.00 96.88 228 LEU A C 1
ATOM 1839 O O . LEU A 1 228 ? 18.683 2.237 -21.194 1.00 96.88 228 LEU A O 1
ATOM 1843 N N . THR A 1 229 ? 20.437 2.883 -19.945 1.00 96.44 229 THR A N 1
ATOM 1844 C CA . THR A 1 229 ? 21.097 1.569 -19.879 1.00 96.44 229 THR A CA 1
ATOM 1845 C C . THR A 1 229 ? 21.632 1.296 -18.468 1.00 96.44 229 THR A C 1
ATOM 1847 O O . THR A 1 229 ? 21.777 2.229 -17.678 1.00 96.44 229 THR A O 1
ATOM 1850 N N . PRO A 1 230 ? 22.016 0.048 -18.134 1.00 95.25 230 PRO A N 1
ATOM 1851 C CA . PRO A 1 230 ? 22.661 -0.249 -16.850 1.00 95.25 230 PRO A CA 1
ATOM 1852 C C . PRO A 1 230 ? 24.019 0.445 -16.643 1.00 95.25 230 PRO A C 1
ATOM 1854 O O . PRO A 1 230 ? 24.583 0.371 -15.557 1.00 95.25 230 PRO A O 1
ATOM 1857 N N . GLN A 1 231 ? 24.579 1.070 -17.685 1.00 96.94 231 GLN A N 1
ATOM 1858 C CA . GLN A 1 231 ? 25.826 1.836 -17.624 1.00 96.94 231 GLN A CA 1
ATOM 1859 C C . GLN A 1 231 ? 25.580 3.344 -17.499 1.00 96.94 231 GLN A C 1
ATOM 1861 O O . GLN A 1 231 ? 26.549 4.091 -17.376 1.00 96.94 231 GLN A O 1
ATOM 1866 N N . THR A 1 232 ? 24.320 3.795 -17.546 1.00 97.38 232 THR A N 1
ATOM 1867 C CA . THR A 1 232 ? 23.982 5.206 -17.371 1.00 97.38 232 THR A CA 1
ATOM 1868 C C . THR A 1 232 ? 24.461 5.700 -16.009 1.00 97.38 232 THR A C 1
ATOM 1870 O O . THR A 1 232 ? 24.230 5.079 -14.974 1.00 97.38 232 THR A O 1
ATOM 1873 N N . THR A 1 233 ? 25.132 6.842 -16.024 1.00 97.88 233 THR A N 1
ATOM 1874 C CA . THR A 1 233 ? 25.739 7.472 -14.855 1.00 97.88 233 THR A CA 1
ATOM 1875 C C . THR A 1 233 ? 24.859 8.585 -14.284 1.00 97.88 233 THR A C 1
ATOM 1877 O O . THR A 1 233 ? 24.042 9.188 -14.983 1.00 97.88 233 THR A O 1
ATOM 1880 N N . ALA A 1 234 ? 25.087 8.936 -13.014 1.00 97.12 234 ALA A N 1
ATOM 1881 C CA . ALA A 1 234 ? 24.443 10.092 -12.384 1.00 97.12 234 ALA A CA 1
ATOM 1882 C C . ALA A 1 234 ? 24.702 11.401 -13.152 1.00 97.12 234 ALA A C 1
ATOM 1884 O O . ALA A 1 234 ? 23.817 12.241 -13.254 1.00 97.12 234 ALA A O 1
ATOM 1885 N N . ALA A 1 235 ? 25.899 11.565 -13.729 1.00 97.38 235 ALA A N 1
ATOM 1886 C CA . ALA A 1 235 ? 26.248 12.749 -14.509 1.00 97.38 235 ALA A CA 1
ATOM 1887 C C . ALA A 1 235 ? 25.389 12.880 -15.777 1.00 97.38 235 ALA A C 1
ATOM 1889 O O . ALA A 1 235 ? 24.920 13.972 -16.090 1.00 97.38 235 ALA A O 1
ATOM 1890 N N . GLU A 1 236 ? 25.133 11.770 -16.474 1.00 98.12 236 GLU A N 1
ATOM 1891 C CA . GLU A 1 236 ? 24.261 11.762 -17.653 1.00 98.12 236 GLU A CA 1
ATOM 1892 C C . GLU A 1 236 ? 22.813 12.103 -17.292 1.00 98.12 236 GLU A C 1
ATOM 1894 O O . GLU A 1 236 ? 22.193 12.920 -17.976 1.00 98.12 236 GLU A O 1
ATOM 1899 N N . LEU A 1 237 ? 22.286 11.532 -16.201 1.00 97.94 237 LEU A N 1
ATOM 1900 C CA . LEU A 1 237 ? 20.935 11.855 -15.732 1.00 97.94 237 LEU A CA 1
ATOM 1901 C C . LEU A 1 237 ? 20.828 13.297 -15.239 1.00 97.94 237 LEU A C 1
ATOM 1903 O O . LEU A 1 237 ? 19.836 13.958 -15.532 1.00 97.94 237 LEU A O 1
ATOM 1907 N N . LYS A 1 238 ? 21.859 13.828 -14.579 1.00 97.94 238 LYS A N 1
ATOM 1908 C CA . LYS A 1 238 ? 21.914 15.242 -14.202 1.00 97.94 238 LYS A CA 1
ATOM 1909 C C . LYS A 1 238 ? 21.812 16.148 -15.430 1.00 97.94 238 LYS A C 1
ATOM 1911 O O . LYS A 1 238 ? 20.931 17.001 -15.484 1.00 97.94 238 LYS A O 1
ATOM 1916 N N . THR A 1 239 ? 22.652 15.928 -16.446 1.00 97.94 239 THR A N 1
ATOM 1917 C CA . THR A 1 239 ? 22.599 16.699 -17.701 1.00 97.94 239 THR A CA 1
ATOM 1918 C C . THR A 1 239 ? 21.245 16.559 -18.400 1.00 97.94 239 THR A C 1
ATOM 1920 O O . THR A 1 239 ? 20.736 17.527 -18.968 1.00 97.94 239 THR A O 1
ATOM 1923 N N . LEU A 1 240 ? 20.632 15.372 -18.355 1.00 98.06 240 LEU A N 1
ATOM 1924 C CA . LEU A 1 240 ? 19.285 15.162 -18.879 1.00 98.06 240 LEU A CA 1
ATOM 1925 C C . LEU A 1 240 ? 18.243 15.983 -18.106 1.00 98.06 240 LEU A C 1
ATOM 1927 O O . LEU A 1 240 ? 17.431 16.657 -18.737 1.00 98.06 240 LEU A O 1
ATOM 1931 N N . GLY A 1 241 ? 18.278 15.959 -16.773 1.00 97.25 241 GLY A N 1
ATOM 1932 C CA . GLY A 1 241 ? 17.386 16.734 -15.909 1.00 97.25 241 GLY A CA 1
ATOM 1933 C C . GLY A 1 241 ? 17.480 18.236 -16.181 1.00 97.25 241 GLY A C 1
ATOM 1934 O O . GLY A 1 241 ? 16.458 18.872 -16.433 1.00 97.25 241 GLY A O 1
ATOM 1935 N N . GLU A 1 242 ? 18.703 18.774 -16.261 1.00 97.12 242 GLU A N 1
ATOM 1936 C CA . GLU A 1 242 ? 18.970 20.180 -16.611 1.00 97.12 242 GLU A CA 1
ATOM 1937 C C . GLU A 1 242 ? 18.394 20.534 -17.990 1.00 97.12 242 GLU A C 1
ATOM 1939 O O . GLU A 1 242 ? 17.696 21.536 -18.146 1.00 97.12 242 GLU A O 1
ATOM 1944 N N . LYS A 1 243 ? 18.623 19.678 -18.995 1.00 97.69 243 LYS A N 1
ATOM 1945 C CA . LYS A 1 243 ? 18.100 19.863 -20.357 1.00 97.69 243 LYS A CA 1
ATOM 1946 C C . LYS A 1 243 ? 16.570 19.846 -20.407 1.00 97.69 243 LYS A C 1
ATOM 1948 O O . LYS A 1 243 ? 15.978 20.550 -21.224 1.00 97.69 243 LYS A O 1
ATOM 1953 N N . LEU A 1 244 ? 15.933 19.011 -19.589 1.00 96.81 244 LEU A N 1
ATOM 1954 C CA . LEU A 1 244 ? 14.477 18.866 -19.530 1.00 96.81 244 LEU A CA 1
ATOM 1955 C C . LEU A 1 244 ? 13.808 19.895 -18.603 1.00 96.81 244 LEU A C 1
ATOM 1957 O O . LEU A 1 244 ? 12.575 19.943 -18.553 1.00 96.81 244 LEU A O 1
ATOM 1961 N N . GLY A 1 245 ? 14.594 20.708 -17.890 1.00 96.31 245 GLY A N 1
ATOM 1962 C CA . GLY A 1 245 ? 14.100 21.678 -16.917 1.00 96.31 245 GLY A CA 1
ATOM 1963 C C . GLY A 1 245 ? 13.404 21.024 -15.722 1.00 96.31 245 GLY A C 1
ATOM 1964 O O . GLY A 1 245 ? 12.385 21.542 -15.281 1.00 96.31 245 GLY A O 1
ATOM 1965 N N . VAL A 1 246 ? 13.900 19.866 -15.273 1.00 95.62 246 VAL A N 1
ATOM 1966 C CA . VAL A 1 246 ? 13.465 19.211 -14.027 1.00 95.62 246 VAL A CA 1
ATOM 1967 C C . VAL A 1 246 ? 14.156 19.899 -12.853 1.00 95.62 246 VAL A C 1
ATOM 1969 O O . VAL A 1 246 ? 15.353 20.190 -12.937 1.00 95.62 246 VAL A O 1
ATOM 1972 N N . ASP A 1 247 ? 13.435 20.144 -11.758 1.00 93.81 247 ASP A N 1
ATOM 1973 C CA . ASP A 1 247 ? 14.070 20.617 -10.525 1.00 93.81 247 ASP A CA 1
ATOM 1974 C C . ASP A 1 247 ? 14.859 19.476 -9.871 1.00 93.81 247 ASP A C 1
ATOM 1976 O O . ASP A 1 247 ? 14.296 18.558 -9.282 1.00 93.81 247 ASP A O 1
ATOM 1980 N N . ILE A 1 248 ? 16.182 19.539 -10.010 1.00 94.50 248 ILE A N 1
ATOM 1981 C CA . ILE A 1 248 ? 17.140 18.558 -9.483 1.00 94.50 248 ILE A CA 1
ATOM 1982 C C . ILE A 1 248 ? 18.017 19.146 -8.371 1.00 94.50 248 ILE A C 1
ATOM 1984 O O . ILE A 1 248 ? 19.080 18.607 -8.066 1.00 94.50 248 ILE A O 1
ATOM 1988 N N . SER A 1 249 ? 17.608 20.275 -7.785 1.00 91.44 249 SER A N 1
ATOM 1989 C CA . SER A 1 249 ? 18.404 21.021 -6.799 1.00 91.44 249 SER A CA 1
ATOM 1990 C C . SER A 1 249 ? 18.753 20.210 -5.545 1.00 91.44 249 SER A C 1
ATOM 1992 O O . SER A 1 249 ? 19.818 20.415 -4.963 1.00 91.44 249 SER A O 1
ATOM 1994 N N . HIS A 1 250 ? 17.891 19.263 -5.173 1.00 89.62 250 HIS A N 1
ATOM 1995 C CA . HIS A 1 250 ? 18.043 18.393 -4.006 1.00 89.62 250 HIS A CA 1
ATOM 1996 C C . HIS A 1 250 ? 18.502 16.964 -4.347 1.00 89.62 250 HIS A C 1
ATOM 1998 O O . HIS A 1 250 ? 18.486 16.101 -3.477 1.00 89.62 250 HIS A O 1
ATOM 2004 N N . ALA A 1 251 ? 18.897 16.695 -5.596 1.00 91.81 251 ALA A N 1
ATOM 2005 C CA . ALA A 1 251 ? 19.320 15.362 -6.017 1.00 91.81 251 ALA A CA 1
ATOM 2006 C C . ALA A 1 251 ? 20.780 15.077 -5.627 1.00 91.81 251 ALA A C 1
ATOM 2008 O O . ALA A 1 251 ? 21.713 15.716 -6.133 1.00 91.81 251 ALA A O 1
ATOM 2009 N N . GLU A 1 252 ? 20.988 14.077 -4.772 1.00 92.44 252 GLU A N 1
ATOM 2010 C CA . GLU A 1 252 ? 22.310 13.693 -4.259 1.00 92.44 252 GLU A CA 1
ATOM 2011 C C . GLU A 1 252 ? 22.819 12.381 -4.874 1.00 92.44 252 GLU A C 1
ATOM 2013 O O . GLU A 1 252 ? 24.028 12.143 -4.942 1.00 92.44 252 GLU A O 1
ATOM 2018 N N . SER A 1 253 ? 21.909 11.545 -5.373 1.00 94.12 253 SER A N 1
ATOM 2019 C CA . SER A 1 253 ? 22.187 10.214 -5.910 1.00 94.12 253 SER A CA 1
ATOM 2020 C C . SER A 1 253 ? 21.672 10.032 -7.340 1.00 94.12 253 SER A C 1
ATOM 2022 O O . SER A 1 253 ? 20.860 10.808 -7.841 1.00 94.12 253 SER A O 1
ATOM 2024 N N . ILE A 1 254 ? 22.145 8.977 -8.018 1.00 95.44 254 ILE A N 1
ATOM 2025 C CA . ILE A 1 254 ? 21.623 8.587 -9.339 1.00 95.44 254 ILE A CA 1
ATOM 2026 C C . ILE A 1 254 ? 20.112 8.322 -9.295 1.00 95.44 254 ILE A C 1
ATOM 2028 O O . ILE A 1 254 ? 19.409 8.694 -10.235 1.00 95.44 254 ILE A O 1
ATOM 2032 N N . ASP A 1 255 ? 19.631 7.741 -8.196 1.00 93.75 255 ASP A N 1
ATOM 2033 C CA . ASP A 1 255 ? 18.224 7.412 -7.992 1.00 93.75 255 ASP A CA 1
ATOM 2034 C C . ASP A 1 255 ? 17.382 8.686 -7.881 1.00 93.75 255 ASP A C 1
ATOM 2036 O O . ASP A 1 255 ? 16.326 8.764 -8.504 1.00 93.75 255 ASP A O 1
ATOM 2040 N N . ASP A 1 256 ? 17.875 9.727 -7.202 1.00 94.06 256 ASP A N 1
ATOM 2041 C CA . ASP A 1 256 ? 17.161 11.006 -7.108 1.00 94.06 256 ASP A CA 1
ATOM 2042 C C . ASP A 1 256 ? 16.965 11.634 -8.493 1.00 94.06 256 ASP A C 1
ATOM 2044 O O . ASP A 1 256 ? 15.846 11.994 -8.863 1.00 94.06 256 ASP A O 1
ATOM 2048 N N . TYR A 1 257 ? 18.033 11.713 -9.302 1.00 96.81 257 TYR A N 1
ATOM 2049 C CA . TYR A 1 257 ? 17.925 12.224 -10.674 1.00 96.81 257 TYR A CA 1
ATOM 2050 C C . TYR A 1 257 ? 16.958 11.378 -11.506 1.00 96.81 257 TYR A C 1
ATOM 2052 O O . TYR A 1 257 ? 16.131 11.922 -12.240 1.00 96.8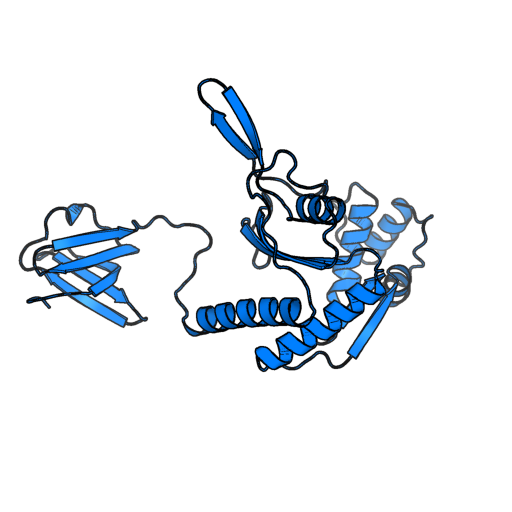1 257 TYR A O 1
ATOM 2060 N N . PHE A 1 258 ? 17.056 10.052 -11.392 1.00 96.75 258 PHE A N 1
ATOM 2061 C CA . PHE A 1 258 ? 16.177 9.124 -12.088 1.00 96.75 258 PHE A CA 1
ATOM 2062 C C . PHE A 1 258 ? 14.705 9.362 -11.726 1.00 96.75 258 PHE A C 1
ATOM 2064 O O . PHE A 1 258 ? 13.891 9.574 -12.628 1.00 96.75 258 PHE A O 1
ATOM 2071 N N . PHE A 1 259 ? 14.361 9.368 -10.435 1.00 95.06 259 PHE A N 1
ATOM 2072 C CA . PHE A 1 259 ? 12.979 9.482 -9.973 1.00 95.06 259 PHE A CA 1
ATOM 2073 C C . PHE A 1 259 ? 12.389 10.864 -10.240 1.00 95.06 259 PHE A C 1
ATOM 2075 O O . PHE A 1 259 ? 11.241 10.942 -10.671 1.00 95.06 259 PHE A O 1
ATOM 2082 N N . LEU A 1 260 ? 13.154 11.948 -10.078 1.00 95.31 260 LEU A N 1
ATOM 2083 C CA . LEU A 1 260 ? 12.680 13.297 -10.407 1.00 95.31 260 LEU A CA 1
ATOM 2084 C C . LEU A 1 260 ? 12.326 13.418 -11.896 1.00 95.31 260 LEU A C 1
ATOM 2086 O O . LEU A 1 260 ? 11.250 13.905 -12.248 1.00 95.31 260 LEU A O 1
ATOM 2090 N N . ILE A 1 261 ? 13.187 12.902 -12.783 1.00 97.25 261 ILE A N 1
ATOM 2091 C CA . ILE A 1 261 ? 12.916 12.879 -14.228 1.00 97.25 261 ILE A CA 1
ATOM 2092 C C . ILE A 1 261 ? 11.714 11.985 -14.539 1.00 97.25 261 ILE A C 1
ATOM 2094 O O . ILE A 1 261 ? 10.849 12.376 -15.328 1.00 97.25 261 ILE A O 1
ATOM 2098 N N . PHE A 1 262 ? 11.651 10.798 -13.931 1.00 96.94 262 PHE A N 1
ATOM 2099 C CA . PHE A 1 262 ? 10.570 9.847 -14.153 1.00 96.94 262 PHE A CA 1
ATOM 2100 C C . PHE A 1 262 ? 9.218 10.440 -13.742 1.00 96.94 262 PHE A C 1
ATOM 2102 O O . PHE A 1 262 ? 8.316 10.518 -14.574 1.00 96.94 262 PHE A O 1
ATOM 2109 N N . MET A 1 263 ? 9.087 10.931 -12.510 1.00 93.81 263 MET A N 1
ATOM 2110 C CA . MET A 1 263 ? 7.835 11.493 -11.996 1.00 93.81 263 MET A CA 1
ATOM 2111 C C . MET A 1 263 ? 7.367 12.688 -12.837 1.00 93.81 263 MET A C 1
ATOM 2113 O O . MET A 1 263 ? 6.217 12.743 -13.281 1.00 93.81 263 MET A O 1
ATOM 2117 N N . GLU A 1 264 ? 8.264 13.640 -13.117 1.00 94.75 264 GLU A N 1
ATOM 2118 C CA . GLU A 1 264 ? 7.871 14.885 -13.777 1.00 94.75 264 GLU A CA 1
ATOM 2119 C C . GLU A 1 264 ? 7.634 14.709 -15.282 1.00 94.75 264 GLU A C 1
ATOM 2121 O O . GLU A 1 264 ? 6.693 15.286 -15.836 1.00 94.75 264 GLU A O 1
ATOM 2126 N N . LYS A 1 265 ? 8.478 13.938 -15.980 1.00 96.31 265 LYS A N 1
ATOM 2127 C CA . LYS A 1 265 ? 8.475 13.895 -17.455 1.00 96.31 265 LYS A CA 1
ATOM 2128 C C . LYS A 1 265 ? 7.856 12.637 -18.047 1.00 96.31 265 LYS A C 1
ATOM 2130 O O . LYS A 1 265 ? 7.528 12.682 -19.242 1.00 96.31 265 LYS A O 1
ATOM 2135 N N . ILE A 1 266 ? 7.704 11.570 -17.261 1.00 96.62 266 ILE A N 1
ATOM 2136 C CA . ILE A 1 266 ? 7.184 10.270 -17.701 1.00 96.62 266 ILE A CA 1
ATOM 2137 C C . ILE A 1 266 ? 5.846 9.973 -17.022 1.00 96.62 266 ILE A C 1
ATOM 2139 O O . ILE A 1 266 ? 4.830 9.930 -17.711 1.00 96.62 266 ILE A O 1
ATOM 2143 N N . GLU A 1 267 ? 5.824 9.811 -15.697 1.00 94.69 267 GLU A N 1
ATOM 2144 C CA . GLU A 1 267 ? 4.638 9.388 -14.938 1.00 94.69 267 GLU A CA 1
ATOM 2145 C C . GLU A 1 267 ? 3.455 10.342 -15.146 1.00 94.69 267 GLU A C 1
ATOM 2147 O O . GLU A 1 267 ? 2.338 9.898 -15.407 1.00 94.69 267 GLU A O 1
ATOM 2152 N N . SER A 1 268 ? 3.714 11.655 -15.152 1.00 92.38 268 SER A N 1
ATOM 2153 C CA . SER A 1 268 ? 2.711 12.701 -15.411 1.00 92.38 268 SER A CA 1
ATOM 2154 C C . SER A 1 268 ? 2.018 12.611 -16.782 1.00 92.38 268 SER A C 1
ATOM 2156 O O . SER A 1 268 ? 0.988 13.254 -16.989 1.00 92.38 268 SER A O 1
ATOM 2158 N N . LYS A 1 269 ? 2.577 11.845 -17.729 1.00 94.25 269 LYS A N 1
ATOM 2159 C CA . LYS A 1 269 ? 2.056 11.661 -19.094 1.00 94.25 269 LYS A CA 1
ATOM 2160 C C . LYS A 1 269 ? 1.430 10.286 -19.321 1.00 94.25 269 LYS A C 1
ATOM 2162 O O . LYS A 1 269 ? 0.924 10.043 -20.419 1.00 94.25 269 LYS A O 1
ATOM 2167 N N . LEU A 1 270 ? 1.496 9.381 -18.343 1.00 94.31 270 LEU A N 1
ATOM 2168 C CA . LEU A 1 270 ? 0.868 8.068 -18.457 1.00 94.31 270 LEU A CA 1
ATOM 2169 C C . LEU A 1 270 ? -0.666 8.211 -18.427 1.00 94.31 270 LEU A C 1
ATOM 2171 O O . LEU A 1 270 ? -1.188 9.080 -17.725 1.00 94.31 270 LEU A O 1
ATOM 2175 N N . PRO A 1 271 ? -1.407 7.384 -19.188 1.00 93.06 271 PRO A N 1
ATOM 2176 C CA . PRO A 1 271 ? -2.865 7.429 -19.197 1.00 93.06 271 PRO A CA 1
ATOM 2177 C C . PRO A 1 271 ? -3.438 7.118 -17.808 1.00 93.06 271 PRO A C 1
ATOM 2179 O O . PRO A 1 271 ? -2.995 6.190 -17.136 1.00 93.06 271 PRO A O 1
ATOM 2182 N N . HIS A 1 272 ? -4.448 7.882 -17.387 1.00 88.31 272 HIS A N 1
ATOM 2183 C CA . HIS A 1 272 ? -5.086 7.723 -16.073 1.00 88.31 272 HIS A CA 1
ATOM 2184 C C . HIS A 1 272 ? -6.255 6.720 -16.066 1.00 88.31 272 HIS A C 1
ATOM 2186 O O . HIS A 1 272 ? -6.716 6.337 -14.994 1.00 88.31 272 HIS A O 1
ATOM 2192 N N . ASP A 1 273 ? -6.760 6.317 -17.237 1.00 90.62 273 ASP A N 1
ATOM 2193 C CA . ASP A 1 273 ? -7.907 5.411 -17.416 1.00 90.62 273 ASP A CA 1
ATOM 2194 C C . ASP A 1 273 ? -7.530 4.050 -18.039 1.00 90.62 273 ASP A C 1
ATOM 2196 O O . ASP A 1 273 ? -8.402 3.254 -18.399 1.00 90.62 273 ASP A O 1
ATOM 2200 N N . GLU A 1 274 ? -6.233 3.761 -18.151 1.00 93.75 274 GLU A N 1
ATOM 2201 C CA . GLU A 1 274 ? -5.686 2.514 -18.690 1.00 93.75 274 GLU A CA 1
ATOM 2202 C C . GLU A 1 274 ? -4.706 1.882 -17.688 1.00 93.75 274 GLU A C 1
ATOM 2204 O O . GLU A 1 274 ? -4.188 2.552 -16.795 1.00 93.75 274 GLU A O 1
ATOM 2209 N N . LEU A 1 275 ? -4.443 0.577 -17.817 1.00 95.19 275 LEU A N 1
ATOM 2210 C CA . LEU A 1 275 ? -3.415 -0.087 -17.011 1.00 95.19 275 LEU A CA 1
ATOM 2211 C C . LEU A 1 275 ? -2.071 -0.003 -17.721 1.00 95.19 275 LEU A C 1
ATOM 2213 O O . LEU A 1 275 ? -1.963 -0.385 -18.885 1.00 95.19 275 LEU A O 1
ATOM 2217 N N . VAL A 1 276 ? -1.039 0.430 -17.005 1.00 96.31 276 VAL A N 1
ATOM 2218 C CA . VAL A 1 276 ? 0.333 0.488 -17.513 1.00 96.31 276 VAL A CA 1
ATOM 2219 C C . VAL A 1 276 ? 1.228 -0.330 -16.594 1.00 96.31 276 VAL A C 1
ATOM 2221 O O . VAL A 1 276 ? 1.395 0.004 -15.426 1.00 96.31 276 VAL A O 1
ATOM 2224 N N . PHE A 1 277 ? 1.811 -1.401 -17.125 1.00 96.50 277 PHE A N 1
ATOM 2225 C CA . PHE A 1 277 ? 2.906 -2.105 -16.466 1.00 96.50 277 PHE A CA 1
ATOM 2226 C C . PHE A 1 277 ? 4.230 -1.530 -16.952 1.00 96.50 277 PHE A C 1
ATOM 2228 O O . PHE A 1 277 ? 4.445 -1.423 -18.163 1.00 96.50 277 PHE A O 1
ATOM 2235 N N . VAL A 1 278 ? 5.094 -1.181 -16.003 1.00 95.00 278 VAL A N 1
ATOM 2236 C CA . VAL A 1 278 ? 6.458 -0.727 -16.266 1.00 95.00 278 VAL A CA 1
ATOM 2237 C C . VAL A 1 278 ? 7.424 -1.789 -15.746 1.00 95.00 278 VAL A C 1
ATOM 2239 O O . VAL A 1 278 ? 7.333 -2.135 -14.567 1.00 95.00 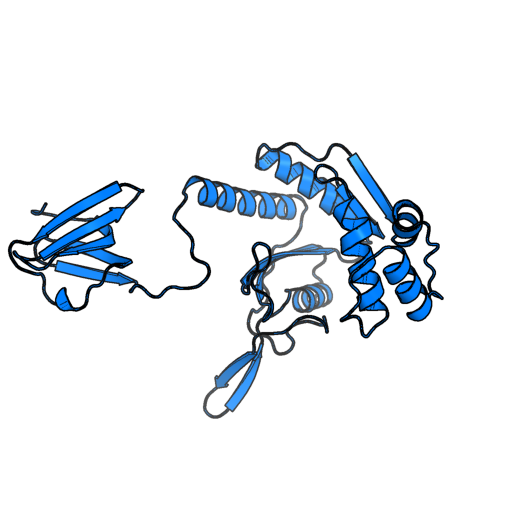278 VAL A O 1
ATOM 2242 N N . ASP A 1 279 ? 8.273 -2.335 -16.620 1.00 86.31 279 ASP A N 1
ATOM 2243 C CA . ASP A 1 279 ? 9.267 -3.376 -16.304 1.00 86.31 279 ASP A CA 1
ATOM 2244 C C . ASP A 1 279 ? 10.738 -2.948 -16.470 1.00 86.31 279 ASP A C 1
ATOM 2246 O O . ASP A 1 279 ? 11.034 -1.923 -17.135 1.00 86.31 279 ASP A O 1
#

Foldseek 3Di:
DFDFAWDKFFFQDWDPPQATWTWGDDPNDTDIDGANHAAPPCVPDDGGFIWTPGGSRDIGGPGHPDDDPPDDDDDPVVVVLVVLLVVLLVVLLVVVPAAEDDDDQWAPDQDDDPPFAWAWDWDDDPPDIDITTGHQDCVVVQVVVVVVPHFKYKYFDWHATPDDDDPPDDRIDTDIDIHGPPDDPVVVVVSVLVSQVSSCVSSVHDGAPEEAEEEPQRLCCVFQVDRDDPPDALVNLVVSCVVVVFPCVPPDGSVSSSVSCCVPGRVVPDDPRHHYHYD

Radius of gyration: 26.4 Å; chains: 1; bounding box: 65×56×62 Å

pLDDT: mean 90.89, std 10.28, range [40.84, 98.75]